Protein AF-A0A822DBA7-F1 (afdb_monomer)

Secondary structure (DSSP, 8-state):
----TT-TTS-EEEEPPHHHHHHHHS--S----EEEEEEEE--SSS-EEEEEEEETTEESEETTEEES--S-EEE-TT-EEEEEEEE---SS-SEEEEEEEEEETTEEEEEEEEEE--HHHHHHHGGGSPPPTTHHHHHHHHHHHHHHHHHHHHHHHHHHHHHHHHHHHHHHHHHHHHHHHHHHHT-THHHHHHHHHHHH--

Mean predicted aligned error: 12.91 Å

Nearest PDB structures (foldseek):
  6nps-assembly1_B  TM=6.408E-01  e=4.016E-05  Amphibacillus xylanus NBRC 15112
  6nps-assembly1_A  TM=6.401E-01  e=8.994E-05  Amphibacillus xylanus NBRC 15112
  5dfk-assembly1_A  TM=7.854E-01  e=6.758E-03  Escherichia coli
  4yn3-assembly3_A  TM=5.758E-01  e=4.778E-04  Cucumis melo
  9fyn-assembly1_A  TM=6.247E-01  e=1.512E-03  Trueperella pyogenes

Solvent-accessible surface area (backbone atoms only — not comparable to full-atom values): 11592 Å² total; per-residue (Å²): 130,94,76,65,94,80,62,47,86,62,59,50,76,42,71,76,52,78,76,62,48,51,45,49,72,42,94,55,92,57,80,56,70,47,76,46,77,45,75,48,67,37,86,43,94,53,70,45,42,36,64,46,47,23,32,68,95,27,70,41,37,38,98,45,35,34,47,81,72,78,58,72,44,80,41,50,48,69,36,74,46,77,46,47,37,38,35,40,78,83,49,84,60,52,65,49,83,48,38,42,35,40,38,35,83,90,44,79,46,62,39,36,33,32,39,44,44,58,68,75,54,36,67,53,42,45,70,64,54,80,77,61,86,57,54,65,56,50,52,51,51,53,51,54,49,53,53,50,52,51,52,50,53,52,52,51,50,52,51,51,52,49,54,52,49,54,52,50,50,52,53,48,53,52,49,55,51,49,53,55,46,53,62,61,72,63,59,59,65,64,55,53,51,55,53,50,53,60,63,71,76,111

pLDDT: mean 82.0, std 13.29, range [44.12, 98.31]

Radius of gyration: 42.77 Å; Cα contacts (8 Å, |Δi|>4): 258; chains: 1; bounding box: 94×57×120 Å

Foldseek 3Di:
DDDDQPVQPDAAEAEDDPVLLVVLVPLDLDQRKDKDKDKDFAQDQAKKKFAWKDKVPGTQDDQQKGWPDGHIDIAGHGGIDITMIIGGDLLPDQKDWIWIWTQMPVGIGIHIYMYGHDPVSSVRNNVSNDDDPCPVVVVVVVVVVVVVVVVVVVVVVVVVVVVVVVVVVVVVVVVVVVVVVVVVVPPCVVVVVVVVVVVVVD

Structure (mmCIF, N/CA/C/O backbone):
data_AF-A0A822DBA7-F1
#
_entry.id   AF-A0A822DBA7-F1
#
loop_
_atom_site.group_PDB
_atom_site.id
_atom_site.type_symbol
_atom_site.label_atom_id
_atom_site.label_alt_id
_atom_site.label_comp_id
_atom_site.label_asym_id
_atom_site.label_entity_id
_atom_site.label_seq_id
_atom_site.pdbx_PDB_ins_code
_atom_site.Cartn_x
_atom_site.Cartn_y
_atom_site.Cartn_z
_atom_site.occupancy
_atom_site.B_iso_or_equiv
_atom_site.auth_seq_id
_atom_site.auth_comp_id
_atom_site.auth_asym_id
_atom_site.auth_atom_id
_atom_site.pdbx_PDB_model_num
ATOM 1 N N . GLY A 1 1 ? -25.281 -4.561 11.066 1.00 44.12 1 GLY A N 1
ATOM 2 C CA . GLY A 1 1 ? -25.974 -5.630 11.808 1.00 44.12 1 GLY A CA 1
ATOM 3 C C . GLY A 1 1 ? -24.997 -6.286 12.759 1.00 44.12 1 GLY A C 1
ATOM 4 O O . GLY A 1 1 ? -23.837 -6.418 12.386 1.00 44.12 1 GLY A O 1
ATOM 5 N N . ASN A 1 2 ? -25.439 -6.644 13.967 1.00 54.06 2 ASN A N 1
ATOM 6 C CA . ASN A 1 2 ? -24.625 -7.397 14.927 1.00 54.06 2 ASN A CA 1
ATOM 7 C C . ASN A 1 2 ? -24.341 -8.796 14.360 1.00 54.06 2 ASN A C 1
ATOM 9 O O . ASN A 1 2 ? -25.271 -9.473 13.927 1.00 54.06 2 ASN A O 1
ATOM 13 N N . ARG A 1 3 ? -23.070 -9.207 14.331 1.00 63.59 3 ARG A N 1
ATOM 14 C CA . ARG A 1 3 ? -22.641 -10.519 13.825 1.00 63.59 3 ARG A CA 1
ATOM 15 C C . ARG A 1 3 ? -22.203 -11.403 14.999 1.00 63.59 3 ARG A C 1
ATOM 17 O O . ARG A 1 3 ? -21.410 -10.926 15.809 1.00 63.59 3 ARG A O 1
ATOM 24 N N . PRO A 1 4 ? -22.694 -12.648 15.118 1.00 58.84 4 PRO A N 1
ATOM 25 C CA . PRO A 1 4 ? -22.231 -13.569 16.150 1.00 58.84 4 PRO A CA 1
ATOM 26 C C . PRO A 1 4 ? -20.800 -14.048 15.861 1.00 58.84 4 PRO A C 1
ATOM 28 O O . PRO A 1 4 ? -20.399 -14.188 14.699 1.00 58.84 4 PRO A O 1
ATOM 31 N N . ALA A 1 5 ? -20.043 -14.330 16.923 1.00 52.06 5 ALA A N 1
ATOM 32 C CA . ALA A 1 5 ? -18.748 -14.997 16.834 1.00 52.06 5 ALA A CA 1
ATOM 33 C C . ALA A 1 5 ? -18.958 -16.400 16.233 1.00 52.06 5 ALA A C 1
ATOM 35 O O . ALA A 1 5 ? -19.640 -17.229 16.826 1.00 52.06 5 ALA A O 1
ATOM 36 N N . GLY A 1 6 ? -18.460 -16.626 15.013 1.00 52.00 6 GLY A N 1
ATOM 37 C CA . GLY A 1 6 ? -18.678 -17.862 14.243 1.00 52.00 6 GLY A CA 1
ATOM 38 C C . GLY A 1 6 ? -19.272 -17.652 12.845 1.00 52.00 6 GLY A C 1
ATOM 39 O O . GLY A 1 6 ? -19.170 -18.537 12.002 1.00 52.00 6 GLY A O 1
ATOM 40 N N . SER A 1 7 ? -19.805 -16.464 12.532 1.00 53.31 7 SER A N 1
ATOM 41 C CA . SER A 1 7 ? -20.283 -16.111 11.180 1.00 53.31 7 SER A CA 1
ATOM 42 C C . SER A 1 7 ? -19.133 -15.753 10.215 1.00 53.31 7 SER A C 1
ATOM 44 O O . SER A 1 7 ? -19.224 -14.781 9.464 1.00 53.31 7 SER A O 1
ATOM 46 N N . SER A 1 8 ? -18.051 -16.536 10.245 1.00 58.53 8 SER A N 1
ATOM 47 C CA . SER A 1 8 ? -16.806 -16.354 9.476 1.00 58.53 8 SER A CA 1
ATOM 48 C C . SER A 1 8 ? -17.001 -16.457 7.951 1.00 58.53 8 SER A C 1
ATOM 50 O O . SER A 1 8 ? -16.131 -16.075 7.183 1.00 58.53 8 SER A O 1
ATOM 52 N N . LEU A 1 9 ? -18.164 -16.924 7.485 1.00 62.66 9 LEU A N 1
ATOM 53 C CA . LEU A 1 9 ? -18.427 -17.168 6.062 1.00 62.66 9 LEU A CA 1
ATOM 54 C C . LEU A 1 9 ? -18.880 -15.927 5.275 1.00 62.66 9 LEU A C 1
ATOM 56 O O . LEU A 1 9 ? -18.783 -15.927 4.052 1.00 62.66 9 LEU A O 1
ATOM 60 N N . ILE A 1 10 ? -19.394 -14.879 5.937 1.00 72.81 10 ILE A N 1
ATOM 61 C CA . ILE A 1 10 ? -19.941 -13.700 5.242 1.00 72.81 10 ILE A CA 1
ATOM 62 C C . ILE A 1 10 ? -18.944 -12.539 5.319 1.00 72.81 10 ILE A C 1
ATOM 64 O O . ILE A 1 10 ? -18.686 -12.042 6.421 1.00 72.81 10 ILE A O 1
ATOM 68 N N . PRO A 1 11 ? -18.450 -12.040 4.174 1.00 80.62 11 PRO A N 1
ATOM 69 C CA . PRO A 1 11 ? -17.467 -10.971 4.150 1.00 80.62 11 PRO A CA 1
ATOM 70 C C . PRO A 1 11 ? -18.006 -9.633 4.662 1.00 80.62 11 PRO A C 1
ATOM 72 O O . PRO A 1 11 ? -19.170 -9.250 4.481 1.00 80.62 11 PRO A O 1
ATOM 75 N N . ILE A 1 12 ? -17.120 -8.879 5.303 1.00 84.00 12 ILE A N 1
ATOM 76 C CA . ILE A 1 12 ? -17.308 -7.468 5.616 1.00 84.00 12 ILE A CA 1
ATOM 77 C C . ILE A 1 12 ? -17.014 -6.688 4.336 1.00 84.00 12 ILE A C 1
ATOM 79 O O . ILE A 1 12 ? -15.859 -6.479 3.983 1.00 84.00 12 ILE A O 1
ATOM 83 N N . VAL A 1 13 ? -18.073 -6.264 3.647 1.00 84.75 13 VAL A N 1
ATOM 84 C CA . VAL A 1 13 ? -17.944 -5.492 2.409 1.00 84.75 13 VAL A CA 1
ATOM 85 C C . VAL A 1 13 ? -17.757 -4.006 2.720 1.00 84.75 13 VAL A C 1
ATOM 87 O O . VAL A 1 13 ? -18.572 -3.376 3.403 1.00 84.75 13 VAL A O 1
ATOM 90 N N . LEU A 1 14 ? -16.674 -3.453 2.194 1.00 82.25 14 LEU A N 1
ATOM 91 C CA . LEU A 1 14 ? -16.291 -2.053 2.223 1.00 82.25 14 LEU A CA 1
ATOM 92 C C . LEU A 1 14 ? -16.533 -1.474 0.832 1.00 82.25 14 LEU A C 1
ATOM 94 O O . LEU A 1 14 ? -15.864 -1.848 -0.126 1.00 82.25 14 LEU A O 1
ATOM 98 N N . LYS A 1 15 ? -17.499 -0.564 0.724 1.00 81.44 15 LYS A N 1
ATOM 99 C CA . LYS A 1 15 ? -17.739 0.198 -0.502 1.00 81.44 15 LYS A CA 1
ATOM 100 C C . LYS A 1 15 ? -17.184 1.599 -0.317 1.00 81.44 15 LYS A C 1
ATOM 102 O O . LYS A 1 15 ? -17.416 2.205 0.731 1.00 81.44 15 LYS A O 1
ATOM 107 N N . ILE A 1 16 ? -16.462 2.082 -1.319 1.00 75.38 16 ILE A N 1
ATOM 108 C CA . ILE A 1 16 ? -16.028 3.478 -1.373 1.00 75.38 16 ILE A CA 1
ATOM 109 C C . ILE A 1 16 ? -17.262 4.347 -1.637 1.00 75.38 16 ILE A C 1
ATOM 111 O O . ILE A 1 16 ? -18.023 4.069 -2.564 1.00 75.38 16 ILE A O 1
ATOM 115 N N . ASP A 1 17 ? -17.477 5.357 -0.793 1.00 70.00 17 ASP A N 1
ATOM 116 C CA . ASP A 1 17 ? -18.571 6.320 -0.955 1.00 70.00 17 ASP A CA 1
ATOM 117 C C . ASP A 1 17 ? -18.214 7.365 -2.026 1.00 70.00 17 ASP A C 1
ATOM 119 O O . ASP A 1 17 ? -17.055 7.767 -2.143 1.00 70.00 17 ASP A O 1
ATOM 123 N N . GLU A 1 18 ? -19.199 7.861 -2.779 1.00 66.50 18 GLU A N 1
ATOM 124 C CA . GLU A 1 18 ? -18.977 8.862 -3.839 1.00 66.50 18 GLU A CA 1
ATOM 125 C C . GLU A 1 18 ? -18.387 10.173 -3.293 1.00 66.50 18 GLU A C 1
ATOM 127 O O . GLU A 1 18 ? -17.679 10.882 -3.999 1.00 66.50 18 GLU A O 1
ATOM 132 N N . LYS A 1 19 ? -18.583 10.478 -2.006 1.00 67.62 19 LYS A N 1
ATOM 133 C CA . LYS A 1 19 ? -17.945 11.634 -1.352 1.00 67.62 19 LYS A CA 1
ATOM 134 C C . LYS A 1 19 ? -16.451 11.438 -1.096 1.00 67.62 19 LYS A C 1
ATOM 136 O O . LYS A 1 19 ? -15.694 12.400 -1.081 1.00 67.62 19 LYS A O 1
ATOM 141 N N . GLN A 1 20 ? -16.002 10.198 -0.888 1.00 63.72 20 GLN A N 1
ATOM 142 C CA . GLN A 1 20 ? -14.577 9.888 -0.714 1.00 63.72 20 GLN A CA 1
ATOM 143 C C . GLN A 1 20 ? -13.815 9.936 -2.047 1.00 63.72 20 GLN A C 1
ATOM 145 O O . GLN A 1 20 ? -12.594 10.052 -2.042 1.00 63.72 20 GLN A O 1
ATOM 150 N N . TYR A 1 21 ? -14.534 9.902 -3.173 1.00 67.25 21 TYR A N 1
ATOM 151 C C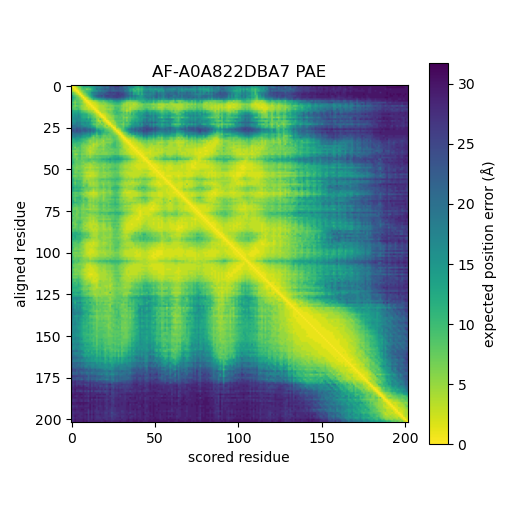A . TYR A 1 21 ? -13.997 10.067 -4.524 1.00 67.25 21 TYR A CA 1
ATOM 152 C C . TYR A 1 21 ? -13.589 11.513 -4.850 1.00 67.25 21 TYR A C 1
ATOM 154 O O . TYR A 1 21 ? -12.653 11.713 -5.625 1.00 67.25 21 TYR A O 1
ATOM 162 N N . GLU A 1 22 ? -14.210 12.526 -4.231 1.00 66.75 22 GLU A N 1
ATOM 163 C CA . GLU A 1 22 ? -13.831 13.932 -4.461 1.00 66.75 22 GLU A CA 1
ATOM 164 C C . GLU A 1 22 ? -12.367 14.208 -4.081 1.00 66.75 22 GLU A C 1
ATOM 166 O O . GLU A 1 22 ? -11.713 15.025 -4.722 1.00 66.75 22 GLU A O 1
ATOM 171 N N . LEU A 1 23 ? -11.811 13.452 -3.126 1.00 63.59 23 LEU A N 1
ATOM 172 C CA . LEU A 1 23 ? -10.399 13.527 -2.730 1.00 63.59 23 LEU A CA 1
ATOM 173 C C . LEU A 1 23 ? -9.429 13.113 -3.848 1.00 63.59 23 LEU A C 1
ATOM 175 O O . LEU A 1 23 ? -8.317 13.618 -3.867 1.00 63.59 23 LEU A O 1
ATOM 179 N N . CYS A 1 24 ? -9.832 12.235 -4.777 1.00 67.56 24 CYS A N 1
ATOM 180 C CA . CYS A 1 24 ? -9.018 11.910 -5.958 1.00 67.56 24 CYS A CA 1
ATOM 181 C C . CYS A 1 24 ? -9.150 12.947 -7.073 1.00 67.56 24 CYS A C 1
ATOM 183 O O . CYS A 1 24 ? -8.270 13.061 -7.921 1.00 67.56 24 CYS A O 1
ATOM 185 N N . SER A 1 25 ? -10.317 13.595 -7.151 1.00 62.66 25 SER A N 1
ATOM 186 C CA . SER A 1 25 ? -10.648 14.530 -8.227 1.00 62.66 25 SER A CA 1
ATOM 187 C C . SER A 1 25 ? -10.047 15.910 -7.992 1.00 62.66 25 SER A C 1
ATOM 189 O O . SER A 1 25 ? -9.852 16.658 -8.948 1.00 62.66 25 SER A O 1
ATOM 191 N N . MET A 1 26 ? -9.806 16.262 -6.732 1.00 58.69 26 MET A N 1
ATOM 192 C CA . MET A 1 26 ? -9.037 17.438 -6.368 1.00 58.69 26 MET A CA 1
ATOM 193 C C . MET A 1 26 ? -7.565 17.052 -6.488 1.00 58.69 26 MET A C 1
ATOM 195 O O . MET A 1 26 ? -7.148 16.077 -5.875 1.00 58.69 26 MET A O 1
ATOM 199 N N . ASP A 1 27 ? -6.799 17.795 -7.280 1.00 54.78 27 ASP A N 1
ATOM 200 C CA . ASP A 1 27 ? -5.371 17.598 -7.597 1.00 54.78 27 ASP A CA 1
ATOM 201 C C . ASP A 1 27 ? -4.445 17.835 -6.378 1.00 54.78 27 ASP A C 1
ATOM 203 O O . ASP A 1 27 ? -3.373 18.431 -6.456 1.00 54.78 27 ASP A O 1
ATOM 207 N N . ASN A 1 28 ? -4.901 17.435 -5.192 1.00 56.28 28 ASN A N 1
ATOM 208 C CA . ASN A 1 28 ? -4.112 17.389 -3.984 1.00 56.28 28 ASN A CA 1
ATOM 209 C C . ASN A 1 28 ? -3.357 16.062 -4.022 1.00 56.28 28 ASN A C 1
ATOM 211 O O . ASN A 1 28 ? -3.972 15.003 -4.081 1.00 56.28 28 ASN A O 1
ATOM 215 N N . ASN A 1 29 ? -2.027 16.116 -3.958 1.00 55.34 29 ASN A N 1
ATOM 216 C CA . ASN A 1 29 ? -1.105 14.968 -3.933 1.00 55.34 29 ASN A CA 1
ATOM 217 C C . ASN A 1 29 ? -1.290 14.012 -2.724 1.00 55.34 29 ASN A C 1
ATOM 219 O O . ASN A 1 29 ? -0.360 13.307 -2.332 1.00 55.34 29 ASN A O 1
ATOM 223 N N . GLU A 1 30 ? -2.454 14.012 -2.078 1.00 59.62 30 GLU A N 1
ATOM 224 C CA . GLU A 1 30 ? -2.789 13.149 -0.960 1.00 59.62 30 GLU A CA 1
ATOM 225 C C . GLU A 1 30 ? -3.532 11.908 -1.452 1.00 59.62 30 GLU A C 1
ATOM 227 O O . GLU A 1 30 ? -4.580 11.980 -2.093 1.00 59.62 30 GLU A O 1
ATOM 232 N N . ASN A 1 31 ? -2.998 10.739 -1.104 1.00 62.91 31 ASN A N 1
ATOM 233 C CA . ASN A 1 31 ? -3.656 9.477 -1.400 1.00 62.91 31 ASN A CA 1
ATOM 234 C C . ASN A 1 31 ? -4.972 9.384 -0.602 1.00 62.91 31 ASN A C 1
ATOM 236 O O . ASN A 1 31 ? -4.948 9.507 0.628 1.00 62.91 31 ASN A O 1
ATOM 240 N N . PRO A 1 32 ? -6.116 9.124 -1.253 1.00 65.12 32 PRO A N 1
ATOM 241 C CA . PRO A 1 32 ? -7.399 9.013 -0.573 1.00 65.12 32 PRO A CA 1
ATOM 242 C C . PRO A 1 32 ? -7.379 7.841 0.409 1.00 65.12 32 PRO A C 1
ATOM 244 O O . PRO A 1 32 ? -7.253 6.680 0.020 1.00 65.12 32 PRO A O 1
ATOM 247 N N . LEU A 1 33 ? -7.509 8.148 1.698 1.00 72.00 33 LEU A N 1
ATOM 248 C CA . LEU A 1 33 ? -7.572 7.155 2.767 1.00 72.00 33 LEU A CA 1
ATOM 249 C C . LEU A 1 33 ? -9.032 6.801 3.059 1.00 72.00 33 LEU A C 1
ATOM 251 O O . LEU A 1 33 ? -9.782 7.610 3.620 1.00 72.00 33 LEU A O 1
ATOM 255 N N . LEU A 1 34 ? -9.430 5.571 2.736 1.00 74.69 34 LEU A N 1
ATOM 256 C CA . LEU A 1 34 ? -10.716 5.015 3.139 1.00 74.69 34 LEU A CA 1
ATOM 257 C C . LEU A 1 34 ? -10.685 4.723 4.639 1.00 74.69 34 LEU A C 1
ATOM 259 O O . LEU A 1 34 ? -9.737 4.156 5.178 1.00 74.69 34 LEU A O 1
ATOM 263 N N . ARG A 1 35 ? -11.749 5.102 5.344 1.00 77.44 35 ARG A N 1
ATOM 264 C CA . ARG A 1 35 ? -11.872 4.855 6.783 1.00 77.44 35 ARG A CA 1
ATOM 265 C C . ARG A 1 35 ? -13.146 4.085 7.055 1.00 77.44 35 ARG A C 1
ATOM 267 O O . ARG A 1 35 ? -14.226 4.523 6.660 1.00 77.44 35 ARG A O 1
ATOM 274 N N . LYS A 1 36 ? -13.029 2.975 7.779 1.00 81.38 36 LYS A N 1
ATOM 275 C CA . LYS A 1 36 ? -14.165 2.208 8.278 1.00 81.38 36 LYS A CA 1
ATOM 276 C C . LYS A 1 36 ? -14.088 2.046 9.785 1.00 81.38 36 LYS A C 1
ATOM 278 O O . LYS A 1 36 ? -13.048 1.722 10.340 1.00 81.38 36 LYS A O 1
ATOM 283 N N . LEU A 1 37 ? -15.233 2.215 10.432 1.00 82.25 37 LEU A N 1
ATOM 284 C CA . LEU A 1 37 ? -15.440 1.819 11.817 1.00 82.25 37 LEU A CA 1
ATOM 285 C C . LEU A 1 37 ? -16.150 0.464 11.843 1.00 82.25 37 LEU A C 1
ATOM 287 O O . LEU A 1 37 ? -17.181 0.283 11.187 1.00 82.25 37 LEU A O 1
ATOM 291 N N . ILE A 1 38 ? -15.570 -0.483 12.571 1.00 83.94 38 ILE A N 1
ATOM 292 C CA . ILE A 1 38 ? -16.134 -1.798 12.848 1.00 83.94 38 ILE A CA 1
ATOM 293 C C . ILE A 1 38 ? -16.371 -1.886 14.347 1.00 83.94 38 ILE A C 1
ATOM 295 O O . ILE A 1 38 ? -15.438 -1.822 15.137 1.00 83.94 38 ILE A O 1
ATOM 299 N N . THR A 1 39 ? -17.622 -2.073 14.743 1.00 84.94 39 THR A N 1
ATOM 300 C CA . THR A 1 39 ? -17.965 -2.268 16.149 1.00 84.94 39 THR A CA 1
ATOM 301 C C . THR A 1 39 ? -17.770 -3.731 16.529 1.00 84.94 39 THR A C 1
ATOM 303 O O . THR A 1 39 ? -18.507 -4.607 16.073 1.00 84.94 39 THR A O 1
ATOM 306 N N . LEU A 1 40 ? -16.789 -3.990 17.385 1.00 86.44 40 LEU A N 1
ATOM 307 C CA . LEU A 1 40 ? -16.610 -5.256 18.080 1.00 86.44 40 LEU A CA 1
ATOM 308 C C . LEU A 1 40 ? -17.581 -5.300 19.257 1.00 86.44 40 LEU A C 1
ATOM 310 O O . LEU A 1 40 ? -17.685 -4.344 20.022 1.00 86.44 40 LEU A O 1
ATOM 314 N N . HIS A 1 41 ? -18.306 -6.401 19.417 1.00 88.38 41 HIS A N 1
ATOM 315 C CA . HIS A 1 41 ? -19.238 -6.568 20.525 1.00 88.38 41 HIS A CA 1
ATOM 316 C C . HIS A 1 41 ? -18.883 -7.819 21.313 1.00 88.38 41 HIS A C 1
ATOM 318 O O . HIS A 1 41 ? -18.929 -8.926 20.777 1.00 88.38 41 HI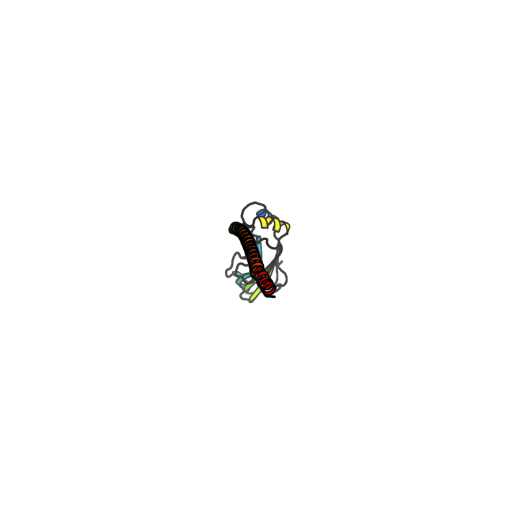S A O 1
ATOM 324 N N . ASN A 1 42 ? -18.545 -7.638 22.588 1.00 89.75 42 ASN A N 1
ATOM 325 C CA . ASN A 1 42 ? -18.337 -8.754 23.490 1.00 89.75 42 ASN A CA 1
ATOM 326 C C . ASN A 1 42 ? -19.696 -9.241 24.002 1.00 89.75 42 ASN A C 1
ATOM 328 O O . ASN A 1 42 ? -20.249 -8.663 24.929 1.00 89.75 42 ASN A O 1
ATOM 332 N N . ILE A 1 43 ? -20.223 -10.298 23.389 1.00 87.38 43 ILE A N 1
ATOM 333 C CA . ILE A 1 43 ? -21.457 -10.982 23.816 1.00 87.38 43 ILE A CA 1
ATOM 334 C C . ILE A 1 43 ? -21.230 -11.974 24.969 1.00 87.38 43 ILE A C 1
ATOM 336 O O . ILE A 1 43 ? -22.163 -12.644 25.400 1.00 87.38 43 ILE A O 1
ATOM 340 N N . GLY A 1 44 ? -19.985 -12.135 25.421 1.00 85.06 44 GLY A N 1
ATOM 341 C CA . GLY A 1 44 ? -19.628 -13.064 26.482 1.00 85.06 44 GLY A CA 1
ATOM 342 C C . GLY A 1 44 ? -19.871 -12.497 27.879 1.00 85.06 44 GLY A C 1
ATOM 343 O O . GLY A 1 44 ? -19.873 -11.285 28.107 1.00 85.06 44 GLY A O 1
ATOM 344 N N . ASN A 1 45 ? -19.979 -13.405 28.850 1.00 88.44 45 ASN A N 1
ATOM 345 C CA . ASN A 1 45 ? -20.119 -13.072 30.273 1.00 88.44 45 ASN A CA 1
ATOM 346 C C . ASN A 1 45 ? -18.779 -12.725 30.950 1.00 88.44 45 ASN A C 1
ATOM 348 O O . ASN A 1 45 ? -18.748 -12.406 32.134 1.00 88.44 45 ASN A O 1
ATOM 352 N N . MET A 1 46 ? -17.665 -12.796 30.216 1.00 91.12 46 MET A N 1
ATOM 353 C CA . MET A 1 46 ? -16.322 -12.480 30.704 1.00 91.12 46 MET A CA 1
ATOM 354 C C . MET A 1 46 ? -15.658 -11.425 29.821 1.00 91.12 46 MET A C 1
ATOM 356 O O . MET A 1 46 ? -16.047 -11.226 28.667 1.00 91.12 46 MET A O 1
ATOM 360 N N . LYS A 1 47 ? -14.642 -10.743 30.362 1.00 92.31 47 LYS A N 1
ATOM 361 C CA . LYS A 1 47 ? -13.838 -9.801 29.581 1.00 92.31 47 LYS A CA 1
ATOM 362 C C . LYS A 1 47 ? -13.053 -10.534 28.488 1.00 92.31 47 LYS A C 1
ATOM 364 O O . LYS A 1 47 ? -12.468 -11.590 28.736 1.00 92.31 47 LYS A O 1
ATOM 369 N N . THR A 1 48 ? -13.040 -9.956 27.293 1.00 92.50 48 THR A N 1
ATOM 370 C CA . THR A 1 48 ? -12.282 -10.468 26.147 1.00 92.50 48 THR A CA 1
ATOM 371 C C . THR A 1 48 ? -11.080 -9.564 25.921 1.00 92.50 48 THR A C 1
ATOM 373 O O . THR A 1 48 ? -11.231 -8.344 25.863 1.00 92.50 48 THR A O 1
ATOM 376 N N . ILE A 1 49 ? -9.895 -10.159 25.811 1.00 93.25 49 ILE A N 1
ATOM 377 C CA . ILE A 1 49 ? -8.643 -9.444 25.554 1.00 93.25 49 ILE A CA 1
ATOM 378 C C . ILE A 1 49 ? -8.199 -9.796 24.143 1.00 93.25 49 ILE A C 1
ATOM 380 O O . ILE A 1 49 ? -8.034 -10.974 23.829 1.00 93.25 49 ILE A O 1
ATOM 384 N N . ILE A 1 50 ? -8.017 -8.778 23.309 1.00 93.81 50 ILE A N 1
ATOM 385 C CA . ILE A 1 50 ? -7.413 -8.897 21.984 1.00 93.81 50 ILE A CA 1
ATOM 386 C C . ILE A 1 50 ? -5.926 -8.600 22.157 1.00 93.81 50 ILE A C 1
ATOM 388 O O . ILE A 1 50 ? -5.574 -7.491 22.549 1.00 93.81 50 ILE A O 1
ATOM 392 N N . TYR A 1 51 ? -5.076 -9.592 21.903 1.00 93.38 51 TYR A N 1
ATOM 393 C CA . TYR A 1 51 ? -3.621 -9.471 22.008 1.00 93.38 51 TYR A CA 1
ATOM 394 C C . TYR A 1 51 ? -2.990 -8.907 20.741 1.00 93.38 51 TYR A C 1
ATOM 396 O O . TYR A 1 51 ? -2.014 -8.169 20.799 1.00 93.38 51 TYR A O 1
ATOM 404 N N . ASP A 1 52 ? -3.516 -9.305 19.586 1.00 91.75 52 ASP A N 1
ATOM 405 C CA . ASP A 1 52 ? -2.949 -8.944 18.295 1.00 91.75 52 ASP A CA 1
ATOM 406 C C . ASP A 1 52 ? -4.052 -8.868 17.244 1.00 91.75 52 ASP A C 1
ATOM 408 O O . ASP A 1 52 ? -5.069 -9.569 17.327 1.00 91.75 52 ASP A O 1
ATOM 412 N N . ILE A 1 53 ? -3.829 -8.008 16.260 1.00 93.25 53 ILE A N 1
ATOM 413 C CA . ILE A 1 53 ? -4.715 -7.807 15.125 1.00 93.25 53 ILE A CA 1
ATOM 414 C C . ILE A 1 53 ? -3.862 -7.932 13.876 1.00 93.25 53 ILE A C 1
ATOM 416 O O . ILE A 1 53 ? -2.934 -7.148 13.675 1.00 93.25 53 ILE A O 1
ATOM 420 N N . SER A 1 54 ? -4.182 -8.891 13.017 1.00 93.38 54 SER A N 1
ATOM 421 C CA . SER A 1 54 ? -3.466 -9.090 11.762 1.00 93.38 54 SER A CA 1
ATOM 422 C C . SER A 1 54 ? -4.402 -9.078 10.562 1.00 93.38 54 SER A C 1
ATOM 424 O O . SER A 1 54 ? -5.577 -9.436 10.652 1.00 93.38 54 SER A O 1
ATOM 426 N N . PHE A 1 55 ? -3.854 -8.652 9.430 1.00 92.56 55 PHE A N 1
ATOM 427 C CA . PHE A 1 55 ? -4.451 -8.797 8.110 1.00 92.56 55 PHE A CA 1
ATOM 428 C C . PHE A 1 55 ? -3.659 -9.875 7.371 1.00 92.56 55 PHE A C 1
ATOM 430 O O . PHE A 1 55 ? -2.462 -9.707 7.119 1.00 92.56 55 PHE A O 1
ATOM 437 N N . GLY A 1 56 ? -4.285 -11.029 7.137 1.00 89.50 56 GLY A N 1
ATOM 438 C CA . GLY A 1 56 ? -3.604 -12.226 6.654 1.00 89.50 56 GLY A CA 1
ATOM 439 C C . GLY A 1 56 ? -2.395 -12.578 7.530 1.00 89.50 56 GLY A C 1
ATOM 440 O O . GLY A 1 56 ? -2.531 -12.839 8.726 1.00 89.50 56 GLY A O 1
ATOM 441 N N . ASN A 1 57 ? -1.201 -12.536 6.936 1.00 88.62 57 ASN A N 1
ATOM 442 C CA . ASN A 1 57 ? 0.063 -12.880 7.600 1.00 88.62 57 ASN A CA 1
ATOM 443 C C . ASN A 1 57 ? 0.785 -11.680 8.235 1.00 88.62 57 ASN A C 1
ATOM 445 O O . ASN A 1 57 ? 1.868 -11.842 8.799 1.00 88.62 57 ASN A O 1
ATOM 449 N N . SER A 1 58 ? 0.228 -10.474 8.129 1.00 92.44 58 SER A N 1
ATOM 450 C CA . SER A 1 58 ? 0.896 -9.243 8.545 1.00 92.44 58 SER A CA 1
ATOM 451 C C . SER A 1 58 ? 0.181 -8.608 9.739 1.00 92.44 58 SER A C 1
ATOM 453 O O . SER A 1 58 ? -1.032 -8.404 9.738 1.00 92.44 58 SER A O 1
ATOM 455 N N . LYS A 1 59 ? 0.936 -8.324 10.804 1.00 92.88 59 LYS A N 1
ATOM 456 C CA . LYS A 1 59 ? 0.411 -7.721 12.038 1.00 92.88 59 LYS A CA 1
ATOM 457 C C . LYS A 1 59 ? 0.183 -6.228 11.839 1.00 92.88 59 LYS A C 1
ATOM 459 O O . LYS A 1 59 ? 1.051 -5.551 11.291 1.00 92.88 59 LYS A O 1
ATOM 464 N N . CYS A 1 60 ? -0.952 -5.714 12.306 1.00 91.12 60 CYS A N 1
ATOM 465 C CA . CYS A 1 60 ? -1.370 -4.305 12.285 1.00 91.12 60 CYS A CA 1
ATOM 466 C C . CYS A 1 60 ? -1.591 -3.661 10.904 1.00 91.12 60 CYS A C 1
ATOM 468 O O . CYS A 1 60 ? -2.395 -2.733 10.793 1.00 91.12 60 CYS A O 1
ATOM 470 N N . PHE A 1 61 ? -0.884 -4.120 9.873 1.00 90.88 61 PHE A N 1
ATOM 471 C CA . PHE A 1 61 ? -0.901 -3.606 8.509 1.00 90.88 61 PHE A CA 1
ATOM 472 C C . PHE A 1 61 ? -0.808 -4.762 7.508 1.00 90.88 61 PHE A C 1
ATOM 474 O O . PHE A 1 61 ? -0.066 -5.701 7.764 1.00 90.88 61 PHE A O 1
ATOM 481 N N . GLY A 1 62 ? -1.501 -4.679 6.370 1.00 88.62 62 GLY A N 1
ATOM 482 C CA . GLY A 1 62 ? -1.395 -5.639 5.262 1.00 88.62 62 GLY A CA 1
ATOM 483 C C . GLY A 1 62 ? -2.275 -5.238 4.075 1.00 88.62 62 GLY A C 1
ATOM 484 O O . GLY A 1 62 ? -3.350 -4.700 4.296 1.00 88.62 62 GLY A O 1
ATOM 485 N N . GLN A 1 63 ? -1.810 -5.432 2.831 1.00 85.19 63 GLN A N 1
ATOM 486 C CA . GLN A 1 63 ? -2.539 -5.119 1.575 1.00 85.19 63 GLN A CA 1
ATOM 487 C C . GLN A 1 63 ? -3.306 -3.776 1.593 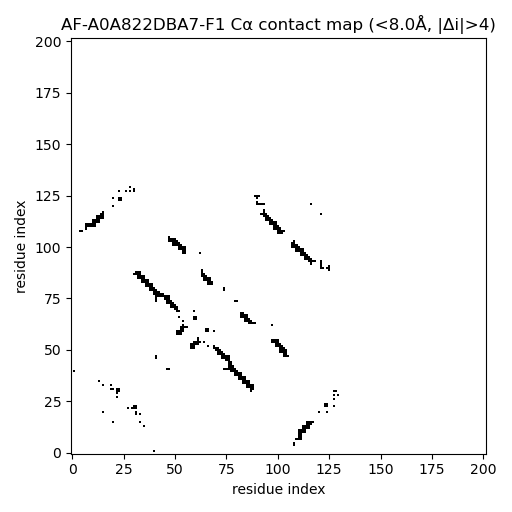1.00 85.19 63 GLN A C 1
ATOM 489 O O . GLN A 1 63 ? -4.470 -3.689 1.212 1.00 85.19 63 GLN A O 1
ATOM 494 N N . GLY A 1 64 ? -2.661 -2.714 2.090 1.00 86.19 64 GLY A N 1
ATOM 495 C CA . GLY A 1 64 ? -3.252 -1.372 2.177 1.00 86.19 64 GLY A CA 1
ATOM 496 C C . GLY A 1 64 ? -4.156 -1.140 3.394 1.00 86.19 64 GLY A C 1
ATOM 497 O O . GLY A 1 64 ? -4.530 -0.003 3.668 1.00 86.19 64 GLY A O 1
ATOM 498 N N . PHE A 1 65 ? -4.474 -2.166 4.180 1.00 90.19 65 PHE A N 1
ATOM 499 C CA . PHE A 1 65 ? -5.172 -2.026 5.454 1.00 90.19 65 PHE A CA 1
ATOM 500 C C . PHE A 1 65 ? -4.210 -1.668 6.582 1.00 90.19 65 PHE A C 1
ATOM 502 O O . PHE A 1 65 ? -3.102 -2.189 6.664 1.00 90.19 65 PHE A O 1
ATOM 509 N N . SER A 1 66 ? -4.660 -0.815 7.494 1.00 91.38 66 SER A N 1
ATOM 510 C CA . SER A 1 66 ? -4.014 -0.560 8.779 1.00 91.38 66 SER A CA 1
ATOM 511 C C . SER A 1 66 ? -5.054 -0.341 9.874 1.00 91.38 66 SER A C 1
ATOM 513 O O . SER A 1 66 ? -6.169 0.121 9.623 1.00 91.38 66 SER A O 1
ATOM 515 N N . VAL A 1 67 ? -4.708 -0.686 11.110 1.00 92.31 67 VAL A N 1
ATOM 516 C CA . VAL A 1 67 ? -5.564 -0.440 12.280 1.00 92.31 67 VAL A CA 1
ATOM 517 C C . VAL A 1 67 ? -5.085 0.804 13.015 1.00 92.31 67 VAL A C 1
ATOM 519 O O . VAL A 1 67 ? -3.884 1.011 13.165 1.00 92.31 67 VAL A O 1
ATOM 522 N N . SER A 1 68 ? -6.006 1.630 13.519 1.00 87.62 68 SER A N 1
ATOM 523 C CA . SER A 1 68 ? -5.631 2.824 14.290 1.00 87.62 68 SER A CA 1
ATOM 524 C C . SER A 1 68 ? -4.929 2.511 15.615 1.00 87.62 68 SER A C 1
ATOM 526 O O . SER A 1 68 ? -4.142 3.319 16.095 1.00 87.62 68 SER A O 1
ATOM 528 N N . ILE A 1 69 ? -5.267 1.380 16.239 1.00 89.06 69 ILE A N 1
ATOM 529 C CA . ILE A 1 69 ? -4.736 0.929 17.528 1.00 89.06 69 ILE A CA 1
ATOM 530 C C . ILE A 1 69 ? -4.370 -0.543 17.368 1.00 89.06 69 ILE A C 1
ATOM 532 O O . ILE A 1 69 ? -5.247 -1.374 17.146 1.00 89.06 69 ILE A O 1
ATOM 536 N N . CYS A 1 70 ? -3.079 -0.848 17.479 1.00 90.12 70 CYS A N 1
ATOM 537 C CA . CYS A 1 70 ? -2.551 -2.210 17.413 1.00 90.12 70 CYS A CA 1
ATOM 538 C C . CYS A 1 70 ? -1.839 -2.591 18.717 1.00 90.12 70 CYS A C 1
ATOM 540 O O . CYS A 1 70 ? -0.687 -3.012 18.741 1.00 90.12 70 CYS A O 1
ATOM 542 N N . THR A 1 71 ? -2.515 -2.343 19.831 1.00 90.31 71 THR A N 1
ATOM 543 C CA . THR A 1 71 ? -2.069 -2.720 21.175 1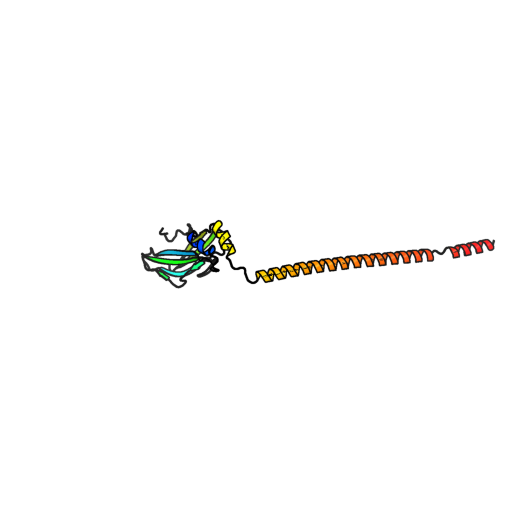.00 90.31 71 THR A CA 1
ATOM 544 C C . THR A 1 71 ? -3.083 -3.675 21.781 1.00 90.31 71 THR A C 1
ATOM 546 O O . THR A 1 71 ? -4.140 -3.903 21.195 1.00 90.31 71 THR A O 1
ATOM 549 N N . ASN A 1 72 ? -2.803 -4.193 22.976 1.00 91.69 72 ASN A N 1
ATOM 550 C CA . ASN A 1 72 ? -3.784 -4.992 23.699 1.00 91.69 72 ASN A CA 1
ATOM 551 C C . ASN A 1 72 ? -5.060 -4.172 23.947 1.00 91.69 72 ASN A C 1
ATOM 553 O O . ASN A 1 72 ? -4.990 -3.060 24.475 1.00 91.69 72 ASN A O 1
ATOM 557 N N . ILE A 1 73 ? -6.213 -4.725 23.571 1.00 92.12 73 ILE A N 1
ATOM 558 C CA . ILE A 1 73 ? -7.526 -4.099 23.770 1.00 92.12 73 ILE A CA 1
ATOM 559 C C . ILE A 1 73 ? -8.336 -5.000 24.691 1.00 92.12 73 ILE A C 1
ATOM 561 O O . ILE A 1 73 ? -8.574 -6.167 24.376 1.00 92.12 73 ILE A O 1
ATOM 565 N N . GLU A 1 74 ? -8.784 -4.456 25.819 1.00 93.00 74 GLU A N 1
ATOM 566 C CA . GLU A 1 74 ? -9.705 -5.145 26.720 1.00 93.00 74 GLU A CA 1
ATOM 567 C C . GLU A 1 74 ? -11.137 -4.669 26.473 1.00 93.00 74 GLU A C 1
ATOM 569 O O . GLU A 1 74 ? -11.430 -3.475 26.511 1.00 93.00 74 GLU A O 1
ATOM 574 N N . ILE A 1 75 ? -12.042 -5.616 26.229 1.00 92.75 75 ILE A N 1
ATOM 575 C CA . ILE A 1 75 ? -13.469 -5.354 26.054 1.00 92.75 75 ILE A CA 1
ATOM 576 C C . ILE A 1 75 ? -14.210 -6.039 27.200 1.00 92.75 75 ILE A C 1
ATOM 578 O O . ILE A 1 75 ? -14.223 -7.271 27.301 1.00 92.75 75 ILE A O 1
ATOM 582 N N . GLU A 1 76 ? -14.842 -5.254 28.073 1.00 93.88 76 GLU A N 1
ATOM 583 C CA . GLU A 1 76 ? -15.633 -5.794 29.183 1.00 93.88 76 GLU A CA 1
ATOM 584 C C . GLU A 1 76 ? -16.834 -6.616 28.681 1.00 93.88 76 GLU A C 1
ATOM 586 O O . GLU A 1 76 ? -17.234 -6.541 27.515 1.00 93.88 76 GLU A O 1
ATOM 591 N N . SER A 1 77 ? -17.422 -7.416 29.572 1.00 92.19 77 SER A N 1
ATOM 592 C CA . SER A 1 77 ? -18.620 -8.207 29.267 1.00 92.19 77 SER A CA 1
ATOM 593 C C . SER A 1 77 ? -19.772 -7.315 28.792 1.00 92.19 77 SER A C 1
ATOM 595 O O . SER A 1 77 ? -20.028 -6.254 29.363 1.00 92.19 77 SER A O 1
ATOM 597 N N . ASN A 1 78 ? -20.466 -7.743 27.734 1.00 90.50 78 ASN A N 1
ATOM 598 C CA . ASN A 1 78 ? -21.601 -7.037 27.129 1.00 90.50 78 ASN A CA 1
ATOM 599 C C . ASN A 1 78 ? -21.300 -5.613 26.630 1.00 90.50 78 ASN A C 1
ATOM 601 O O . ASN A 1 78 ? -22.221 -4.858 26.304 1.00 90.50 78 ASN A O 1
ATOM 605 N N . LYS A 1 79 ? -20.022 -5.229 26.513 1.00 92.81 79 LYS A N 1
ATOM 606 C CA . LYS A 1 79 ? -19.622 -3.936 25.949 1.00 92.81 79 LYS A CA 1
ATOM 607 C C . LYS A 1 79 ? -19.370 -4.013 24.449 1.00 92.81 79 LYS A C 1
ATOM 609 O O . LYS A 1 79 ? -19.242 -5.078 23.837 1.00 92.81 79 LYS A O 1
ATOM 614 N N . LYS A 1 80 ? -19.352 -2.831 23.843 1.00 91.31 80 LYS A N 1
ATOM 615 C CA . LYS A 1 80 ? -18.997 -2.604 22.445 1.00 91.31 80 LYS A CA 1
ATOM 616 C C . LYS 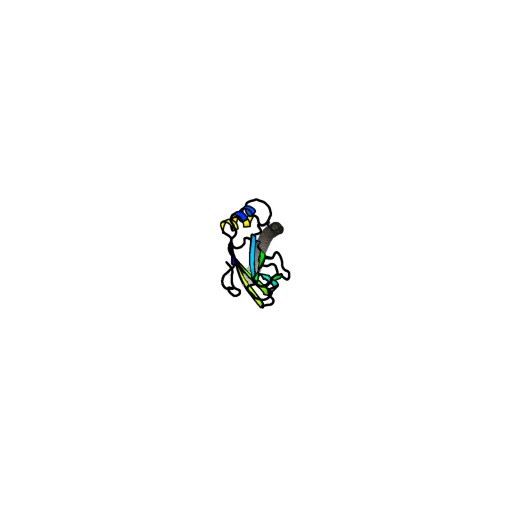A 1 80 ? -17.714 -1.788 22.398 1.00 91.31 80 LYS A C 1
ATOM 618 O O . LYS A 1 80 ? -17.512 -0.927 23.249 1.00 91.31 80 LYS A O 1
ATOM 623 N N . TYR A 1 81 ? -16.883 -2.060 21.408 1.00 90.62 81 TYR A N 1
ATOM 624 C CA . TYR A 1 81 ? -15.653 -1.338 21.138 1.00 90.62 81 TYR A CA 1
ATOM 625 C C . TYR A 1 81 ? -15.579 -1.030 19.646 1.00 90.62 81 TYR A C 1
ATOM 627 O O . TYR A 1 81 ? -15.664 -1.939 18.823 1.00 90.62 81 TYR A O 1
ATOM 635 N N . ASP A 1 82 ? -15.424 0.240 19.289 1.00 90.75 82 ASP A N 1
ATOM 636 C CA . ASP A 1 82 ? -15.332 0.652 17.891 1.00 90.75 82 ASP A CA 1
ATOM 637 C C . ASP A 1 82 ? -13.879 0.593 17.413 1.00 90.75 82 ASP A C 1
ATOM 639 O O . ASP A 1 82 ? -13.057 1.454 17.723 1.00 90.75 82 ASP A O 1
ATOM 643 N N . LEU A 1 83 ? -13.566 -0.434 16.625 1.00 89.94 83 LEU A N 1
ATOM 644 C CA . LEU A 1 83 ? -12.280 -0.597 15.964 1.00 89.94 83 LEU A CA 1
ATOM 645 C C . LEU A 1 83 ? -12.260 0.197 14.653 1.00 89.94 83 LEU A C 1
ATOM 647 O O . LEU A 1 83 ? -13.047 -0.060 13.739 1.00 89.94 83 LEU A O 1
ATOM 651 N N . LYS A 1 84 ? -11.332 1.148 14.530 1.00 90.31 84 LYS A N 1
ATOM 652 C CA . LYS A 1 84 ? -11.146 1.926 13.302 1.00 90.31 84 LYS A CA 1
ATOM 653 C C . LYS A 1 84 ? -10.099 1.270 12.405 1.00 90.31 84 LYS A C 1
ATOM 655 O O . LYS A 1 84 ? -8.921 1.204 12.749 1.00 90.31 84 LYS A O 1
ATOM 660 N N . ILE A 1 85 ? -10.547 0.835 11.234 1.00 89.88 85 ILE A N 1
ATOM 661 C CA . ILE A 1 85 ? -9.711 0.311 10.157 1.00 89.88 85 ILE A CA 1
ATOM 662 C C . ILE A 1 85 ? -9.559 1.395 9.094 1.00 89.88 85 ILE A C 1
ATOM 664 O O . ILE A 1 85 ? -10.525 2.029 8.661 1.00 89.88 85 ILE A O 1
ATOM 668 N N . LEU A 1 86 ? -8.322 1.622 8.695 1.00 87.94 86 LEU A N 1
ATOM 669 C CA . LEU A 1 86 ? -7.932 2.495 7.606 1.00 87.94 86 LEU A CA 1
ATOM 670 C C . LEU A 1 86 ? -7.567 1.603 6.423 1.00 87.94 86 LEU A C 1
ATOM 672 O O . LEU A 1 86 ? -6.911 0.581 6.595 1.00 87.94 86 LEU A O 1
ATOM 676 N N . PHE A 1 87 ? -8.001 1.977 5.233 1.00 87.06 87 PHE A N 1
ATOM 677 C CA . PHE A 1 87 ? -7.661 1.293 4.001 1.00 87.06 87 PHE A CA 1
ATOM 678 C C . PHE A 1 87 ? -7.137 2.320 3.001 1.00 87.06 87 PHE A C 1
ATOM 680 O O . PHE A 1 87 ? -7.792 3.322 2.718 1.00 87.06 87 PHE A O 1
ATOM 687 N N . GLN A 1 88 ? -5.939 2.080 2.495 1.00 84.94 88 GLN A N 1
ATOM 688 C CA . GLN A 1 88 ? -5.311 2.865 1.453 1.00 84.94 88 GLN A CA 1
ATOM 689 C C . GLN A 1 88 ? -5.252 2.004 0.187 1.00 84.94 88 GLN A C 1
ATOM 691 O O . GLN A 1 88 ? -4.429 1.090 0.126 1.00 84.94 88 GLN A O 1
ATOM 696 N N . PRO A 1 89 ? -6.124 2.252 -0.803 1.00 82.75 89 PRO A N 1
ATOM 697 C CA . PRO A 1 89 ? -6.072 1.540 -2.072 1.00 82.75 89 PRO A CA 1
ATOM 698 C C . PRO A 1 89 ? -4.790 1.867 -2.839 1.00 82.75 89 PRO A C 1
ATOM 700 O O . PRO A 1 89 ? -4.327 3.008 -2.860 1.00 82.75 89 PRO A O 1
ATOM 703 N N . ASP A 1 90 ? -4.266 0.863 -3.529 1.00 78.44 90 ASP A N 1
ATOM 704 C CA . ASP A 1 90 ? -3.223 0.991 -4.549 1.00 78.44 90 ASP A CA 1
ATOM 705 C C . ASP A 1 90 ? -3.812 1.174 -5.965 1.00 78.44 90 ASP A C 1
ATOM 707 O O . ASP A 1 90 ? -3.069 1.340 -6.930 1.00 78.44 90 ASP A O 1
ATOM 711 N N . TYR A 1 91 ? -5.147 1.155 -6.084 1.00 80.69 91 TYR A N 1
ATOM 712 C CA . TYR A 1 91 ? -5.930 1.280 -7.321 1.00 80.69 91 TYR A CA 1
ATOM 713 C C . TYR A 1 91 ? -5.474 0.344 -8.454 1.00 80.69 91 TYR A C 1
ATOM 715 O O . TYR A 1 91 ? -5.692 0.644 -9.629 1.00 80.69 91 TYR A O 1
ATOM 723 N N . THR A 1 92 ? -4.853 -0.791 -8.118 1.00 82.44 92 THR A N 1
ATOM 724 C CA . THR A 1 92 ? -4.440 -1.808 -9.098 1.00 82.44 92 THR A CA 1
ATOM 725 C C . THR A 1 92 ? -5.561 -2.800 -9.411 1.00 82.44 92 THR A C 1
ATOM 727 O O . THR A 1 92 ? -5.576 -3.377 -10.497 1.00 82.44 92 THR A O 1
ATOM 730 N N . SER A 1 93 ? -6.516 -2.957 -8.488 1.00 84.88 93 SER A N 1
ATOM 731 C CA . SER A 1 93 ? -7.656 -3.872 -8.579 1.00 84.88 93 SER A CA 1
ATOM 732 C C . SER A 1 93 ? -8.964 -3.170 -8.205 1.00 84.88 93 SER A C 1
ATOM 734 O O . SER A 1 93 ? -8.981 -2.257 -7.375 1.00 84.88 93 SER A O 1
ATOM 736 N N . ASP A 1 94 ? -10.068 -3.597 -8.813 1.00 86.31 94 ASP A N 1
ATOM 737 C CA . ASP A 1 94 ? -11.432 -3.168 -8.485 1.00 86.31 94 ASP A CA 1
ATOM 738 C C . ASP A 1 94 ? -12.024 -3.932 -7.287 1.00 86.31 94 ASP A C 1
ATOM 740 O O . ASP A 1 94 ? -12.934 -3.436 -6.618 1.00 86.31 94 ASP A O 1
ATOM 744 N N . GLU A 1 95 ? -11.470 -5.100 -6.967 1.00 88.44 95 GLU A N 1
ATOM 745 C CA . GLU A 1 95 ? -11.809 -5.884 -5.783 1.00 88.44 95 GLU A CA 1
ATOM 746 C C . GLU A 1 95 ? -10.548 -6.337 -5.038 1.00 88.44 95 GLU A C 1
ATOM 748 O O . GLU A 1 95 ? -9.586 -6.819 -5.640 1.00 88.44 95 GLU A O 1
ATOM 753 N N . ILE A 1 96 ? -10.552 -6.185 -3.711 1.00 88.38 96 ILE A N 1
ATOM 754 C CA . ILE A 1 96 ? -9.477 -6.657 -2.829 1.00 88.38 96 ILE A CA 1
ATOM 755 C C . ILE A 1 96 ? -10.089 -7.511 -1.726 1.00 88.38 96 ILE A C 1
ATOM 757 O O . ILE A 1 96 ? -10.956 -7.051 -0.978 1.00 88.38 96 ILE A O 1
ATOM 761 N N . ASN A 1 97 ? -9.595 -8.743 -1.617 1.00 90.31 97 ASN A N 1
ATOM 762 C CA . ASN A 1 97 ? -10.075 -9.750 -0.682 1.00 90.31 97 ASN A CA 1
ATOM 763 C C . ASN A 1 97 ? -9.002 -10.016 0.368 1.00 90.31 97 ASN A C 1
ATOM 765 O O . ASN A 1 97 ? -7.916 -10.491 0.049 1.00 90.31 97 ASN A O 1
ATOM 769 N N . GLU A 1 98 ? -9.324 -9.722 1.621 1.00 90.00 98 GLU A N 1
ATOM 770 C CA . GLU A 1 98 ? -8.408 -9.852 2.747 1.00 90.00 98 GLU A CA 1
ATOM 771 C C . GLU A 1 98 ? -9.061 -10.524 3.953 1.00 90.00 98 GLU A C 1
ATOM 773 O O . GLU A 1 98 ? -10.279 -10.688 4.027 1.00 90.00 98 GLU A O 1
ATOM 778 N N . THR A 1 99 ? -8.250 -10.935 4.924 1.00 90.69 99 THR A N 1
ATOM 779 C CA . THR A 1 99 ? -8.731 -11.605 6.140 1.00 90.69 99 THR A CA 1
ATOM 780 C C . THR A 1 99 ? -8.261 -10.880 7.392 1.00 90.69 99 THR A C 1
ATOM 782 O O . THR A 1 99 ? -7.071 -10.782 7.661 1.00 90.69 99 THR A O 1
ATOM 785 N N . LEU A 1 100 ? -9.204 -10.380 8.190 1.00 91.25 100 LEU A N 1
ATOM 786 C CA . LEU A 1 100 ? -8.928 -9.824 9.511 1.00 91.25 100 LEU A CA 1
ATOM 787 C C . LEU A 1 100 ? -8.908 -10.949 10.538 1.00 91.25 100 LEU A C 1
ATOM 789 O O . LEU A 1 100 ? -9.903 -11.651 10.723 1.00 91.25 100 LEU A O 1
ATOM 793 N N . ILE A 1 101 ? -7.789 -11.085 11.232 1.00 91.69 101 ILE A N 1
ATOM 794 C CA . ILE A 1 101 ? -7.576 -12.089 12.263 1.00 91.69 101 ILE A CA 1
ATOM 795 C C . ILE A 1 101 ? -7.396 -11.366 13.595 1.00 91.69 101 ILE A C 1
ATOM 797 O O . ILE A 1 101 ? -6.520 -10.516 13.750 1.00 91.69 101 ILE A O 1
ATOM 801 N N . LEU A 1 102 ? -8.243 -11.703 14.563 1.00 91.88 102 LEU A N 1
ATOM 802 C CA . LEU A 1 102 ? -8.141 -11.232 15.938 1.00 91.88 102 LEU A CA 1
ATOM 803 C C . LEU A 1 102 ? -7.602 -12.372 16.795 1.00 91.88 102 LEU A C 1
ATOM 805 O O . LEU A 1 102 ? -8.241 -13.421 16.916 1.00 91.88 102 LEU A O 1
ATOM 809 N N . ASN A 1 103 ? -6.438 -12.162 17.404 1.00 92.44 103 ASN A N 1
ATOM 810 C CA . ASN A 1 103 ? -5.907 -13.084 18.394 1.00 92.44 103 ASN A CA 1
ATOM 811 C C . ASN A 1 103 ? -6.449 -12.701 19.769 1.00 92.44 103 ASN A C 1
ATOM 813 O O . ASN A 1 103 ? -6.088 -11.654 20.307 1.00 92.44 103 ASN A O 1
ATOM 817 N N . THR A 1 104 ? -7.334 -13.526 20.323 1.00 92.12 104 THR A N 1
ATOM 818 C CA . THR A 1 104 ? -8.002 -13.246 21.597 1.00 92.12 104 THR A CA 1
ATOM 819 C C . THR A 1 104 ? -7.667 -14.291 22.652 1.00 92.12 104 THR A C 1
ATOM 821 O O . THR A 1 104 ? -7.237 -15.397 22.335 1.00 92.12 104 THR A O 1
ATOM 824 N N . ASN A 1 105 ? -7.940 -13.985 23.919 1.00 91.88 105 ASN A N 1
ATOM 825 C CA . ASN A 1 105 ? -7.842 -14.949 25.022 1.00 91.88 105 ASN A CA 1
ATOM 826 C C . ASN A 1 105 ? -8.755 -16.182 24.879 1.00 91.88 105 ASN A C 1
ATOM 828 O O . ASN A 1 105 ? -8.564 -17.160 25.595 1.00 91.88 105 ASN A O 1
ATOM 832 N N . ILE A 1 106 ? -9.736 -16.142 23.974 1.00 87.75 106 ILE A N 1
ATOM 833 C CA . ILE A 1 106 ? -10.679 -17.238 23.702 1.00 87.75 106 ILE A CA 1
ATOM 834 C C . ILE A 1 106 ? -10.229 -18.052 22.470 1.00 87.75 106 ILE A C 1
ATOM 836 O O . ILE A 1 106 ? -10.731 -19.146 22.223 1.00 87.75 106 ILE A O 1
ATOM 840 N N . GLY A 1 107 ? -9.261 -17.542 21.703 1.00 88.94 107 GLY A N 1
ATOM 841 C CA . GLY A 1 107 ? -8.737 -18.159 20.489 1.00 88.94 107 GLY A CA 1
ATOM 842 C C . GLY A 1 107 ? -8.638 -17.180 19.319 1.00 88.94 107 GLY A C 1
ATOM 843 O O . GLY A 1 107 ? -8.821 -15.967 19.462 1.00 88.94 107 GLY A O 1
ATOM 844 N N . LEU A 1 108 ? -8.346 -17.731 18.142 1.00 89.75 108 LEU A N 1
ATOM 845 C CA . LEU A 1 108 ? -8.254 -16.984 16.890 1.00 89.75 108 LEU A CA 1
ATOM 846 C C . LEU A 1 108 ? -9.644 -16.803 16.274 1.00 89.75 108 LEU A C 1
ATOM 848 O O . LEU A 1 108 ? -10.362 -17.776 16.049 1.00 89.75 108 LEU A O 1
ATOM 852 N N . MET A 1 109 ? -10.006 -15.558 15.968 1.00 87.81 109 MET A N 1
ATOM 853 C CA . MET A 1 109 ? -11.239 -15.219 15.256 1.00 87.81 109 MET A CA 1
ATOM 854 C C . MET A 1 109 ? -10.904 -14.626 13.892 1.00 87.81 109 MET A C 1
ATOM 856 O O . MET A 1 109 ? -10.155 -13.656 13.812 1.00 87.81 109 MET A O 1
ATOM 860 N N . THR A 1 110 ? -11.474 -15.185 12.827 1.00 89.50 110 THR A N 1
ATOM 861 C CA . THR A 1 110 ? -11.207 -14.775 11.443 1.00 89.50 110 THR A CA 1
ATOM 862 C C . THR A 1 110 ? -12.448 -14.181 10.785 1.00 89.50 110 THR A C 1
ATOM 864 O O . THR A 1 110 ? -13.547 -14.743 10.843 1.00 89.50 110 THR A O 1
ATOM 867 N N . PHE A 1 111 ? -12.259 -13.043 10.122 1.00 88.31 111 PHE A N 1
ATOM 868 C CA . PHE A 1 111 ? -13.304 -12.294 9.438 1.00 88.31 111 PHE A CA 1
ATOM 869 C C . PHE A 1 111 ? -12.840 -11.933 8.022 1.00 88.31 111 PHE A C 1
ATOM 871 O O . PHE A 1 111 ? -11.899 -11.151 7.881 1.00 88.31 111 PHE A O 1
ATOM 878 N N . PRO A 1 112 ? -13.480 -12.456 6.964 1.00 89.56 112 PRO A N 1
ATOM 879 C CA . PRO A 1 112 ? -13.172 -12.027 5.608 1.00 89.56 112 PRO A CA 1
ATOM 880 C C . PRO A 1 112 ? -13.615 -10.575 5.399 1.00 89.56 112 PRO A C 1
ATOM 882 O O . PRO A 1 112 ? -14.696 -10.167 5.831 1.00 89.56 112 PRO A O 1
ATOM 885 N N . ILE A 1 113 ? -12.778 -9.795 4.731 1.00 89.00 113 ILE A N 1
ATOM 886 C CA . ILE A 1 113 ? -13.001 -8.407 4.341 1.00 89.00 113 ILE A CA 1
ATOM 887 C C . ILE A 1 113 ? -12.910 -8.339 2.822 1.00 89.00 113 ILE A C 1
ATOM 889 O O . ILE A 1 113 ? -11.975 -8.861 2.227 1.00 89.00 113 ILE A O 1
ATOM 893 N N . ILE A 1 114 ? -13.880 -7.676 2.204 1.00 89.50 114 ILE A N 1
ATOM 894 C CA . ILE A 1 114 ? -13.881 -7.413 0.767 1.00 89.50 114 ILE A CA 1
ATOM 895 C C . ILE A 1 114 ? -13.988 -5.911 0.579 1.00 89.50 114 ILE A C 1
ATOM 897 O O . ILE A 1 114 ? -14.905 -5.287 1.115 1.00 89.50 114 ILE A O 1
ATOM 901 N N . VAL A 1 115 ? -13.077 -5.322 -0.183 1.00 88.31 115 VAL A N 1
ATOM 902 C CA . VAL A 1 115 ? -13.188 -3.936 -0.638 1.00 88.31 115 VAL A CA 1
ATOM 903 C C . VAL A 1 115 ? -13.602 -3.937 -2.094 1.00 88.31 115 VAL A C 1
ATOM 905 O O . VAL A 1 115 ? -12.976 -4.600 -2.910 1.00 88.31 115 VAL A O 1
ATOM 908 N N . GLN A 1 116 ? -14.641 -3.168 -2.406 1.00 87.62 116 GLN A N 1
ATOM 909 C CA . GLN A 1 116 ? -15.119 -2.964 -3.767 1.00 87.62 116 GLN A CA 1
ATOM 910 C C . GLN A 1 116 ? -14.907 -1.507 -4.168 1.00 87.62 116 GLN A C 1
ATOM 912 O O . GLN A 1 116 ? -15.443 -0.583 -3.542 1.00 87.62 116 GLN A O 1
ATOM 917 N N . ILE A 1 117 ? -14.130 -1.323 -5.228 1.00 85.50 117 ILE A N 1
ATOM 918 C CA . ILE A 1 117 ? -13.780 -0.039 -5.820 1.00 85.50 117 ILE A CA 1
ATOM 919 C C . ILE A 1 117 ? -14.529 0.075 -7.151 1.00 85.50 117 ILE A C 1
ATOM 921 O O . ILE A 1 117 ? -14.287 -0.708 -8.066 1.00 85.50 117 ILE A O 1
ATOM 925 N N . PRO A 1 118 ? -15.441 1.049 -7.311 1.00 86.56 118 PRO A N 1
ATOM 926 C CA . PRO A 1 118 ? -16.119 1.245 -8.586 1.00 86.56 118 PRO A CA 1
ATOM 927 C C . PRO A 1 118 ? -15.122 1.560 -9.713 1.00 86.56 118 PRO A C 1
ATOM 929 O O . PRO A 1 118 ? -14.236 2.397 -9.548 1.00 86.56 118 PRO A O 1
ATOM 932 N N . GLN A 1 119 ? -15.311 0.975 -10.897 1.00 83.31 119 GLN A N 1
ATOM 933 C CA . GLN A 1 119 ? -14.376 1.116 -12.026 1.00 83.31 119 GLN A CA 1
ATOM 934 C C . GLN A 1 119 ? -14.127 2.578 -12.446 1.00 83.31 119 GLN A C 1
ATOM 936 O O . GLN A 1 119 ? -13.008 2.954 -12.792 1.00 83.31 119 GLN A O 1
ATOM 941 N N . ARG A 1 120 ? -15.156 3.435 -12.378 1.00 81.56 120 ARG A N 1
ATOM 942 C CA . ARG A 1 120 ? -15.015 4.876 -12.657 1.00 81.56 120 ARG A CA 1
ATOM 943 C C . ARG A 1 120 ? -14.031 5.548 -11.693 1.00 81.56 120 ARG A C 1
ATOM 945 O O . ARG A 1 120 ? -13.238 6.380 -12.116 1.00 81.56 120 ARG A O 1
ATOM 952 N N . VAL A 1 121 ? -14.087 5.173 -10.416 1.00 78.94 121 VAL A N 1
ATOM 953 C CA . VAL A 1 121 ? -13.211 5.687 -9.354 1.00 78.94 121 VAL A CA 1
ATOM 954 C C . VAL A 1 121 ? -11.789 5.172 -9.556 1.00 78.94 121 VAL A C 1
ATOM 956 O O . VAL A 1 121 ? -10.851 5.961 -9.508 1.00 78.94 121 VAL A O 1
ATOM 959 N N . LEU A 1 122 ? -11.640 3.880 -9.869 1.00 82.56 122 LEU A N 1
ATOM 960 C CA . LEU A 1 122 ? -10.351 3.235 -10.130 1.00 82.56 122 LEU A CA 1
ATOM 961 C C . LEU A 1 122 ? -9.533 3.997 -11.184 1.00 82.56 122 LEU A C 1
ATOM 963 O O . LEU A 1 122 ? -8.388 4.367 -10.942 1.00 82.56 122 LEU A O 1
ATOM 967 N N . LEU A 1 123 ? -10.149 4.293 -12.333 1.00 81.38 123 LEU A N 1
ATOM 968 C CA . LEU A 1 123 ? -9.480 4.957 -13.457 1.00 81.38 123 LEU A CA 1
ATOM 969 C C . LEU A 1 123 ? -9.078 6.406 -13.155 1.00 81.38 123 LEU A C 1
ATOM 971 O O . LEU A 1 123 ? -8.058 6.87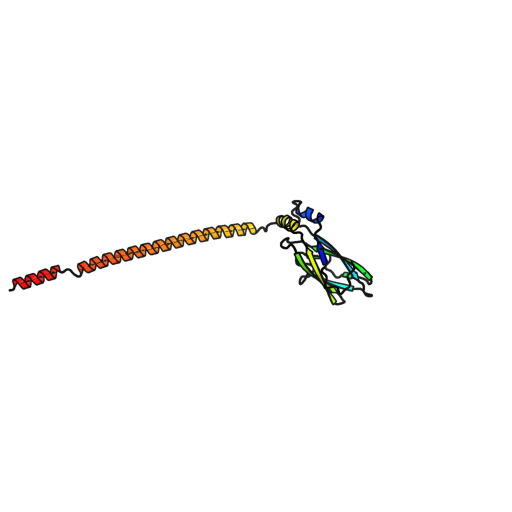4 -13.668 1.00 81.38 123 LEU A O 1
ATOM 975 N N . SER A 1 124 ? -9.874 7.119 -12.358 1.00 79.19 124 SER A N 1
ATOM 976 C CA . SER A 1 124 ? -9.567 8.495 -11.962 1.00 79.19 124 SER A CA 1
ATOM 977 C C . SER A 1 124 ? -8.442 8.533 -10.929 1.00 79.19 124 SER A C 1
ATOM 979 O O . SER A 1 124 ? -7.458 9.236 -11.134 1.00 79.19 124 SER A O 1
ATOM 981 N N . CYS A 1 125 ? -8.547 7.745 -9.855 1.00 79.25 125 CYS A N 1
ATOM 982 C CA . CYS A 1 125 ? -7.600 7.798 -8.740 1.00 79.25 125 CYS A CA 1
ATOM 983 C C . CYS A 1 125 ? -6.243 7.153 -9.068 1.00 79.25 125 CYS A C 1
ATOM 985 O O . CYS A 1 125 ? -5.223 7.574 -8.528 1.00 79.25 125 CYS A O 1
ATOM 987 N N . TYR A 1 126 ? -6.194 6.179 -9.986 1.00 82.31 126 TYR A N 1
ATOM 988 C CA . TYR A 1 126 ? -4.936 5.566 -10.428 1.00 82.31 126 TYR A CA 1
ATOM 989 C C . TYR A 1 126 ? -3.954 6.590 -11.022 1.00 82.31 126 TYR A C 1
ATOM 991 O O . TYR A 1 126 ? -2.742 6.464 -10.864 1.00 82.31 126 TYR A O 1
ATOM 999 N N . LYS A 1 127 ? -4.464 7.638 -11.684 1.00 77.62 127 LYS A N 1
ATOM 1000 C CA . LYS A 1 127 ? -3.628 8.686 -12.293 1.00 77.62 127 LYS A CA 1
ATOM 1001 C C . LYS A 1 127 ? -2.961 9.597 -11.266 1.00 77.62 127 LYS A C 1
ATOM 1003 O O . LYS A 1 127 ? -1.913 10.156 -11.571 1.00 77.62 127 LYS A O 1
ATOM 1008 N N . THR A 1 128 ? -3.557 9.730 -10.084 1.00 74.62 128 THR A N 1
ATOM 1009 C CA . THR A 1 128 ? -3.057 10.572 -8.990 1.00 74.62 128 THR A CA 1
ATOM 1010 C C . THR A 1 128 ? -1.901 9.908 -8.238 1.00 74.62 128 THR A C 1
ATOM 1012 O O . THR A 1 128 ? -1.181 10.575 -7.501 1.00 74.62 128 THR A O 1
ATOM 1015 N N . ILE A 1 129 ? -1.681 8.599 -8.4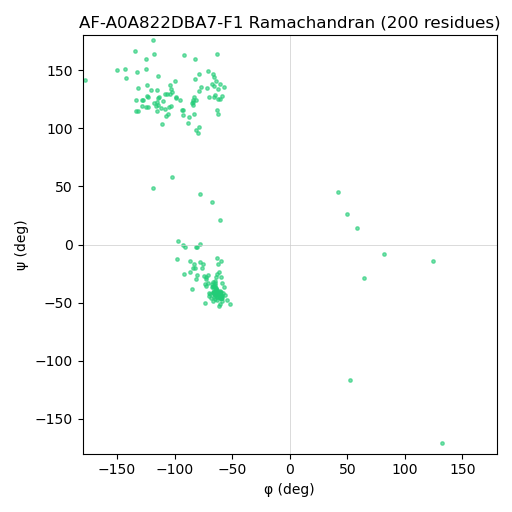24 1.00 78.00 129 ILE A N 1
ATOM 1016 C CA . ILE A 1 129 ? -0.576 7.894 -7.769 1.00 78.00 129 ILE A CA 1
ATOM 1017 C C . ILE A 1 129 ? 0.754 8.504 -8.238 1.00 78.00 129 ILE A C 1
ATOM 1019 O O . ILE A 1 129 ? 1.022 8.536 -9.446 1.00 78.00 129 ILE A O 1
ATOM 1023 N N . PRO A 1 130 ? 1.618 8.958 -7.309 1.00 77.62 130 PRO A N 1
ATOM 1024 C CA . PRO A 1 130 ? 2.890 9.554 -7.676 1.00 77.62 130 PRO A CA 1
ATOM 1025 C C . PRO A 1 130 ? 3.739 8.535 -8.434 1.00 77.62 130 PRO A C 1
ATOM 1027 O O . PRO A 1 130 ? 4.012 7.435 -7.944 1.00 77.62 130 PRO A O 1
ATOM 1030 N N . ARG A 1 131 ? 4.180 8.910 -9.640 1.00 82.25 131 ARG A N 1
ATOM 1031 C CA . ARG A 1 131 ? 5.101 8.082 -10.418 1.00 82.25 131 ARG A CA 1
ATOM 1032 C C . ARG A 1 131 ? 6.413 7.915 -9.654 1.00 82.25 131 ARG A C 1
ATOM 1034 O O . ARG A 1 131 ? 6.949 8.898 -9.132 1.00 82.25 131 ARG A O 1
ATOM 1041 N N . PRO A 1 132 ? 6.953 6.692 -9.558 1.00 87.44 132 PRO A N 1
ATOM 1042 C CA . PRO A 1 132 ? 8.179 6.474 -8.818 1.00 87.44 132 PRO A CA 1
ATOM 1043 C C . PRO A 1 132 ? 9.344 7.228 -9.467 1.00 87.44 132 PRO A C 1
ATOM 1045 O O . PRO A 1 132 ? 9.513 7.231 -10.684 1.00 87.44 132 PRO A O 1
ATOM 1048 N N . SER A 1 133 ? 10.220 7.812 -8.650 1.00 87.50 133 SER A N 1
ATOM 1049 C CA . SER A 1 133 ? 11.351 8.627 -9.130 1.00 87.50 133 SER A CA 1
ATOM 1050 C C . SER A 1 133 ? 12.364 7.862 -9.994 1.00 87.50 133 SER A C 1
ATOM 1052 O O . SER A 1 133 ? 13.183 8.462 -10.689 1.00 87.50 133 SER A O 1
ATOM 1054 N N . TRP A 1 134 ? 12.348 6.528 -9.950 1.00 91.62 134 TRP A N 1
ATOM 1055 C CA . TRP A 1 134 ? 13.197 5.682 -10.783 1.00 91.62 134 TRP A CA 1
ATOM 1056 C C . TRP A 1 134 ? 12.639 5.448 -12.190 1.00 91.62 134 TRP A C 1
ATOM 1058 O O . TRP A 1 134 ? 13.422 5.077 -13.059 1.00 91.62 134 TRP A O 1
ATOM 1068 N N . GLU A 1 135 ? 11.352 5.709 -12.446 1.00 93.75 135 GLU A N 1
ATOM 1069 C CA . GLU A 1 135 ? 10.704 5.461 -13.743 1.00 93.75 135 GLU A CA 1
ATOM 1070 C C . GLU A 1 135 ? 11.458 6.154 -14.886 1.00 93.75 135 GLU A C 1
ATOM 1072 O O . GLU A 1 135 ? 11.843 5.517 -15.866 1.00 93.75 135 GLU A O 1
ATOM 1077 N N . LEU A 1 136 ? 11.794 7.434 -14.699 1.00 92.19 136 LEU A N 1
ATOM 1078 C CA . LEU A 1 136 ? 12.524 8.216 -15.696 1.00 92.19 136 LEU A CA 1
ATOM 1079 C C . LEU A 1 136 ? 13.941 7.677 -15.953 1.00 92.19 136 LEU A C 1
ATOM 1081 O O . LEU A 1 136 ? 14.389 7.626 -17.099 1.00 92.19 136 LEU A O 1
ATOM 1085 N N . ARG A 1 137 ? 14.648 7.236 -14.901 1.00 94.88 137 ARG A N 1
ATOM 1086 C CA . ARG A 1 137 ? 15.980 6.621 -15.044 1.00 94.88 137 ARG A CA 1
ATOM 1087 C C . ARG A 1 137 ? 15.899 5.304 -15.804 1.00 94.88 137 ARG A C 1
ATOM 1089 O O . ARG A 1 137 ? 16.723 5.076 -16.684 1.00 94.88 137 ARG A O 1
ATOM 1096 N N . THR A 1 138 ? 14.908 4.470 -15.500 1.00 94.62 138 THR A N 1
ATOM 1097 C CA . THR A 1 138 ? 14.694 3.201 -16.201 1.00 94.62 138 THR A CA 1
ATOM 1098 C C . THR A 1 138 ? 14.392 3.434 -17.677 1.00 94.62 138 THR A C 1
ATOM 1100 O O . THR A 1 138 ? 15.014 2.791 -18.519 1.00 94.62 138 THR A O 1
ATOM 1103 N N . TYR A 1 139 ? 13.535 4.406 -18.016 1.00 95.69 139 TYR A N 1
ATOM 1104 C CA . TYR A 1 139 ? 13.290 4.768 -19.415 1.00 95.69 139 TYR A CA 1
ATOM 1105 C C . TYR A 1 139 ? 14.561 5.221 -20.136 1.00 95.69 139 TYR A C 1
ATOM 1107 O O . TYR A 1 139 ? 14.825 4.759 -21.247 1.00 95.69 139 TYR A O 1
ATOM 1115 N N . GLY A 1 140 ? 15.384 6.056 -19.494 1.00 96.06 140 GLY A N 1
ATOM 1116 C CA . GLY A 1 140 ? 16.671 6.476 -20.049 1.00 96.06 140 GLY A CA 1
ATOM 1117 C C . GLY A 1 140 ? 17.623 5.302 -20.299 1.00 96.06 140 GLY A C 1
ATOM 1118 O O . GLY A 1 140 ? 18.206 5.201 -21.377 1.00 96.06 140 GLY A O 1
ATOM 1119 N N . LEU A 1 141 ? 17.741 4.375 -19.344 1.00 97.25 141 LEU A N 1
ATOM 1120 C CA . LEU A 1 141 ? 18.583 3.183 -19.484 1.00 97.25 141 LEU A CA 1
ATOM 1121 C C . LEU A 1 141 ? 18.105 2.264 -20.614 1.00 97.25 141 LEU A C 1
ATOM 1123 O O . LEU A 1 141 ? 18.922 1.825 -21.423 1.00 97.25 141 LEU A O 1
ATOM 1127 N N . CYS A 1 142 ? 16.797 2.006 -20.707 1.00 97.44 142 CYS A N 1
ATOM 1128 C CA . CYS A 1 142 ? 16.217 1.208 -21.788 1.00 97.44 142 CYS A CA 1
ATOM 1129 C C . CYS A 1 142 ? 16.467 1.848 -23.158 1.00 97.44 142 CYS A C 1
ATOM 1131 O O . CYS A 1 142 ? 16.865 1.154 -24.093 1.00 97.44 142 CYS A O 1
ATOM 1133 N N . PHE A 1 143 ? 16.294 3.168 -23.269 1.00 97.81 143 PHE A N 1
ATOM 1134 C CA . PHE A 1 143 ? 16.560 3.910 -24.498 1.00 97.81 143 PHE A CA 1
ATOM 1135 C C . PHE A 1 143 ? 18.036 3.791 -24.901 1.00 97.81 143 PHE A C 1
ATOM 1137 O O . PHE A 1 143 ? 18.335 3.324 -25.995 1.00 97.81 143 PHE A O 1
ATOM 1144 N N . CYS A 1 144 ? 18.974 4.099 -24.000 1.00 97.94 144 CYS A N 1
ATOM 1145 C CA . CYS A 1 144 ? 20.410 3.970 -24.268 1.00 97.94 144 CYS A CA 1
ATOM 1146 C C . CYS A 1 144 ? 20.817 2.538 -24.651 1.00 97.94 144 CYS A C 1
ATOM 1148 O O . CYS A 1 144 ? 21.597 2.345 -25.584 1.00 97.94 144 CYS A O 1
ATOM 1150 N N . SER A 1 145 ? 20.270 1.532 -23.962 1.00 97.94 145 SER A N 1
ATOM 1151 C CA . SER A 1 145 ? 20.514 0.121 -24.268 1.00 97.94 145 SER A CA 1
ATOM 1152 C C . SER A 1 145 ? 20.027 -0.248 -25.669 1.00 97.94 145 SER A C 1
ATOM 1154 O O . SER A 1 145 ? 20.752 -0.924 -26.398 1.00 97.94 145 SER A O 1
ATOM 1156 N N . PHE A 1 146 ? 18.854 0.240 -26.080 1.00 98.25 146 PHE A N 1
ATOM 1157 C CA . PHE A 1 146 ? 18.316 0.017 -27.421 1.00 98.25 146 PHE A CA 1
ATOM 1158 C C . PHE A 1 146 ? 19.245 0.570 -28.515 1.00 98.25 146 PHE A C 1
ATOM 1160 O O . PHE A 1 146 ? 19.577 -0.154 -29.455 1.00 98.25 146 PHE A O 1
ATOM 1167 N N . PHE A 1 147 ? 19.751 1.801 -28.368 1.00 98.19 147 PHE A N 1
ATOM 1168 C CA . PHE A 1 147 ? 20.713 2.363 -29.331 1.00 98.19 147 PHE A CA 1
ATOM 1169 C C . PHE A 1 147 ? 22.051 1.627 -29.333 1.00 98.19 147 PHE A C 1
ATOM 1171 O O . PHE A 1 147 ? 22.607 1.390 -30.405 1.00 98.19 147 PHE A O 1
ATOM 1178 N N . LEU A 1 148 ? 22.561 1.227 -28.164 1.00 98.12 148 LEU A N 1
ATOM 1179 C CA . LEU A 1 148 ? 23.785 0.431 -28.084 1.00 98.12 148 LEU A CA 1
ATOM 1180 C C . LEU A 1 148 ? 23.641 -0.901 -28.822 1.00 98.12 148 LEU A C 1
ATOM 1182 O O . LEU A 1 148 ? 24.518 -1.248 -29.609 1.00 98.12 148 LEU A O 1
ATOM 1186 N N . PHE A 1 149 ? 22.532 -1.621 -28.627 1.00 98.31 149 PHE A N 1
ATOM 1187 C CA . PHE A 1 149 ? 22.286 -2.870 -29.348 1.00 98.31 149 PHE A CA 1
ATOM 1188 C C . PHE A 1 149 ? 22.193 -2.656 -30.856 1.00 98.31 149 PHE A C 1
ATOM 1190 O O . PHE A 1 149 ? 22.780 -3.430 -31.607 1.00 98.31 149 PHE A O 1
ATOM 1197 N N . ILE A 1 150 ? 21.532 -1.587 -31.306 1.00 98.31 150 ILE A N 1
ATOM 1198 C CA . ILE A 1 150 ? 21.483 -1.234 -32.728 1.00 98.31 150 ILE A CA 1
ATOM 1199 C C . ILE A 1 150 ? 22.893 -1.013 -33.289 1.00 98.31 150 ILE A C 1
ATOM 1201 O O . ILE A 1 150 ? 23.238 -1.593 -34.317 1.00 98.31 150 ILE A O 1
ATOM 1205 N N . ILE A 1 151 ? 23.726 -0.220 -32.610 1.00 98.25 151 ILE A N 1
ATOM 1206 C CA . ILE A 1 151 ? 25.105 0.039 -33.048 1.00 98.25 151 ILE A CA 1
ATOM 1207 C C . ILE A 1 151 ? 25.897 -1.268 -33.107 1.00 98.25 151 ILE A C 1
ATOM 1209 O O . ILE A 1 151 ? 26.555 -1.533 -34.111 1.00 98.25 151 ILE A O 1
ATOM 1213 N N . LEU A 1 152 ? 25.797 -2.114 -32.078 1.00 97.94 152 LEU A N 1
ATOM 1214 C CA . LEU A 1 152 ? 26.478 -3.407 -32.053 1.00 97.94 152 LEU A CA 1
ATOM 1215 C C . LEU A 1 152 ? 26.056 -4.284 -33.236 1.00 97.94 152 LEU A C 1
ATOM 1217 O O . LEU A 1 152 ? 26.928 -4.782 -33.940 1.00 97.94 152 LEU A O 1
ATOM 1221 N N . ILE A 1 153 ? 24.756 -4.386 -33.523 1.00 98.31 153 ILE A N 1
ATOM 1222 C CA . ILE A 1 153 ? 24.235 -5.151 -34.666 1.00 98.31 153 ILE A CA 1
ATOM 1223 C C . ILE A 1 153 ? 24.783 -4.611 -35.994 1.00 98.31 153 ILE A C 1
ATOM 1225 O O . ILE A 1 153 ? 25.223 -5.384 -36.843 1.00 98.31 153 ILE A O 1
ATOM 1229 N N . PHE A 1 154 ? 24.809 -3.291 -36.189 1.00 98.00 154 PHE A N 1
ATOM 1230 C CA . PHE A 1 154 ? 25.374 -2.715 -37.412 1.00 98.00 154 PHE A CA 1
ATOM 1231 C C . PHE A 1 154 ? 26.882 -2.959 -37.526 1.00 98.00 154 PHE A C 1
ATOM 1233 O O . PHE A 1 154 ? 27.370 -3.294 -38.605 1.00 98.00 154 PHE A O 1
ATOM 1240 N N . THR A 1 155 ? 27.632 -2.825 -36.431 1.00 97.69 155 THR A N 1
ATOM 1241 C CA . THR A 1 155 ? 29.081 -3.071 -36.449 1.00 97.69 155 THR A CA 1
ATOM 1242 C C . THR A 1 155 ? 29.411 -4.530 -36.747 1.00 97.69 155 THR A C 1
ATOM 1244 O O . THR A 1 155 ? 30.299 -4.786 -37.561 1.00 97.69 155 THR A O 1
ATOM 1247 N N . THR A 1 156 ? 28.681 -5.486 -36.162 1.00 97.25 156 THR A N 1
ATOM 1248 C CA . THR A 1 156 ? 28.876 -6.913 -36.445 1.00 97.25 156 THR A CA 1
ATOM 1249 C C . THR A 1 156 ? 28.495 -7.249 -37.882 1.00 97.25 156 THR A C 1
ATOM 1251 O O . THR A 1 156 ? 29.262 -7.941 -38.547 1.00 97.25 156 THR A O 1
ATOM 1254 N N . ALA A 1 157 ? 27.400 -6.691 -38.407 1.00 97.19 157 ALA A N 1
ATOM 1255 C CA . ALA A 1 157 ? 27.002 -6.878 -39.802 1.00 97.19 157 ALA A CA 1
ATOM 1256 C C . ALA A 1 157 ? 28.053 -6.339 -40.791 1.00 97.19 157 ALA A C 1
ATOM 1258 O O . ALA A 1 157 ? 28.397 -7.010 -41.764 1.00 97.19 157 ALA A O 1
ATOM 1259 N N . ILE A 1 158 ? 28.616 -5.151 -40.536 1.00 96.94 158 ILE A N 1
ATOM 1260 C CA . ILE A 1 158 ? 29.683 -4.575 -41.374 1.00 96.94 158 ILE A CA 1
ATOM 1261 C C . ILE A 1 158 ? 30.962 -5.413 -41.276 1.00 96.94 158 ILE A C 1
ATOM 1263 O O . ILE A 1 158 ? 31.627 -5.645 -42.288 1.00 96.94 158 ILE A O 1
ATOM 1267 N N . TYR A 1 159 ? 31.315 -5.870 -40.073 1.00 97.38 159 TYR A N 1
ATOM 1268 C CA . TYR A 1 159 ? 32.480 -6.723 -39.860 1.00 97.38 159 TYR A CA 1
ATOM 1269 C C . TYR A 1 159 ? 32.352 -8.051 -40.618 1.00 97.38 159 TYR A C 1
ATOM 1271 O O . TYR A 1 159 ? 33.289 -8.464 -41.302 1.00 97.38 159 TYR A O 1
ATOM 1279 N N . GLU A 1 160 ? 31.183 -8.688 -40.559 1.00 96.38 160 GLU A N 1
ATOM 1280 C CA . GLU A 1 160 ? 30.907 -9.924 -41.288 1.00 96.38 160 GLU A CA 1
ATOM 1281 C C . GLU A 1 160 ? 30.921 -9.708 -42.806 1.00 96.38 160 GLU A C 1
ATOM 1283 O O . GLU A 1 160 ? 31.564 -10.476 -43.524 1.00 96.38 160 GLU A O 1
ATOM 1288 N N . ALA A 1 161 ? 30.310 -8.623 -43.296 1.00 95.25 161 ALA A N 1
ATOM 1289 C CA . ALA A 1 161 ? 30.332 -8.270 -44.714 1.00 95.25 161 ALA A CA 1
ATOM 1290 C C . ALA A 1 161 ? 31.766 -8.083 -45.243 1.00 95.25 161 ALA A C 1
ATOM 1292 O O . ALA A 1 161 ? 32.105 -8.616 -46.300 1.00 95.25 161 ALA A O 1
ATOM 1293 N N . ARG A 1 162 ? 32.635 -7.389 -44.491 1.00 95.19 162 ARG A N 1
ATOM 1294 C CA . ARG A 1 162 ? 34.057 -7.222 -44.848 1.00 95.19 162 ARG A CA 1
ATOM 1295 C C . ARG A 1 162 ? 34.811 -8.545 -44.827 1.00 95.19 162 ARG A C 1
ATOM 1297 O O . ARG A 1 162 ? 35.486 -8.872 -45.795 1.00 95.19 162 ARG A O 1
ATOM 1304 N N . ARG A 1 163 ? 34.630 -9.343 -43.771 1.00 92.75 163 ARG A N 1
ATOM 1305 C CA . ARG A 1 163 ? 35.245 -10.672 -43.658 1.00 92.75 163 ARG A CA 1
ATOM 1306 C C . ARG A 1 163 ? 34.871 -11.565 -44.839 1.00 92.75 163 ARG A C 1
ATOM 1308 O O . ARG A 1 163 ? 35.724 -12.281 -45.359 1.00 92.75 163 ARG A O 1
ATOM 1315 N N . LEU A 1 164 ? 33.606 -11.560 -45.255 1.00 93.00 164 LEU A N 1
ATOM 1316 C CA . LEU A 1 164 ? 33.164 -12.302 -46.434 1.00 93.00 164 LEU A CA 1
ATOM 1317 C C . LEU A 1 164 ? 33.850 -11.774 -47.696 1.00 93.00 164 LEU A C 1
ATOM 1319 O O . LEU A 1 164 ? 34.398 -12.570 -48.453 1.00 93.00 164 LEU A O 1
ATOM 1323 N N . PHE A 1 165 ? 33.874 -10.457 -47.895 1.00 94.06 165 PHE A N 1
ATOM 1324 C CA . PHE A 1 165 ? 34.483 -9.830 -49.067 1.00 94.06 165 PHE A CA 1
ATOM 1325 C C . PHE A 1 165 ? 35.983 -10.142 -49.210 1.00 94.06 165 PHE A C 1
ATOM 1327 O O . PHE A 1 165 ? 36.413 -10.581 -50.276 1.00 94.06 165 PHE A O 1
ATOM 1334 N N . ASP A 1 166 ? 36.758 -10.035 -48.129 1.00 91.88 166 ASP A N 1
ATOM 1335 C CA . ASP A 1 166 ? 38.195 -10.351 -48.125 1.00 91.88 166 ASP A CA 1
ATOM 1336 C C . ASP A 1 166 ? 38.455 -11.842 -48.416 1.00 91.88 166 ASP A C 1
ATOM 1338 O O . ASP A 1 166 ? 39.382 -12.213 -49.146 1.00 91.88 166 ASP A O 1
ATOM 1342 N N . ASN A 1 167 ? 37.594 -12.728 -47.904 1.00 89.56 167 ASN A N 1
ATOM 1343 C CA . ASN A 1 167 ? 37.654 -14.157 -48.216 1.00 89.56 167 ASN A CA 1
ATOM 1344 C C . ASN A 1 167 ? 37.330 -14.439 -49.693 1.00 89.56 167 ASN A C 1
ATOM 1346 O O . ASN A 1 167 ? 37.919 -15.344 -50.285 1.00 89.56 167 ASN A O 1
ATOM 1350 N N . TYR A 1 168 ? 36.408 -13.690 -50.302 1.00 89.56 168 TYR A N 1
ATOM 1351 C CA . TYR A 1 168 ? 36.106 -13.822 -51.729 1.00 89.56 168 TYR A CA 1
ATOM 1352 C C . TYR A 1 168 ? 37.265 -13.337 -52.603 1.00 89.56 168 TYR A C 1
ATOM 1354 O O . TYR A 1 168 ? 37.648 -14.051 -53.530 1.00 89.56 168 TYR A O 1
ATOM 1362 N N . LEU A 1 169 ? 37.848 -12.176 -52.287 1.00 89.94 169 LEU A N 1
ATOM 1363 C CA . LEU A 1 169 ? 39.009 -11.622 -52.991 1.00 89.94 169 LEU A CA 1
ATOM 1364 C C . LEU A 1 169 ? 40.220 -12.549 -52.911 1.00 89.94 169 LEU A C 1
ATOM 1366 O O . LEU A 1 169 ? 40.762 -12.933 -53.942 1.00 89.94 169 LEU A O 1
ATOM 1370 N N . SER A 1 170 ? 40.593 -12.992 -51.708 1.00 87.88 170 SER A N 1
ATOM 1371 C CA . SER A 1 170 ? 41.723 -13.914 -51.541 1.00 87.88 170 SER A CA 1
ATOM 1372 C C . SER A 1 170 ? 41.511 -15.223 -52.308 1.00 87.88 170 SER A C 1
ATOM 1374 O O . SER A 1 170 ? 42.428 -15.696 -52.975 1.00 87.88 170 SER A O 1
ATOM 1376 N N . ARG A 1 171 ? 40.298 -15.796 -52.302 1.00 85.00 171 ARG A N 1
ATOM 1377 C CA . ARG A 1 171 ? 39.972 -16.978 -53.122 1.00 85.00 171 ARG A CA 1
ATOM 1378 C C . ARG A 1 171 ? 40.025 -16.704 -54.625 1.00 85.00 171 ARG A C 1
ATOM 1380 O O . ARG A 1 171 ? 40.363 -17.616 -55.376 1.00 85.00 171 ARG A O 1
ATOM 1387 N N . ALA A 1 172 ? 39.651 -15.510 -55.079 1.00 82.81 172 ALA A N 1
ATOM 1388 C CA . ALA A 1 172 ? 39.769 -15.125 -56.484 1.00 82.81 172 ALA A CA 1
ATOM 1389 C C . ALA A 1 172 ? 41.244 -15.015 -56.898 1.00 82.8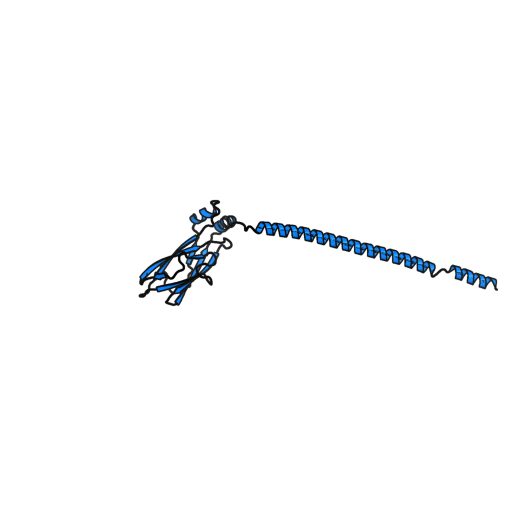1 172 ALA A C 1
ATOM 1391 O O . ALA A 1 172 ? 41.649 -15.677 -57.846 1.00 82.81 172 ALA A O 1
ATOM 1392 N N . GLU A 1 173 ? 42.072 -14.317 -56.116 1.00 84.50 173 GLU A N 1
ATOM 1393 C CA . GLU A 1 173 ? 43.515 -14.211 -56.370 1.00 84.50 173 GLU A CA 1
ATOM 1394 C C . GLU A 1 173 ? 44.226 -15.571 -56.354 1.00 84.50 173 GLU A C 1
ATOM 1396 O O . GLU A 1 173 ? 45.083 -15.839 -57.195 1.00 84.50 173 GLU A O 1
ATOM 1401 N N . TRP A 1 174 ? 43.885 -16.449 -55.402 1.00 76.75 174 TRP A N 1
ATOM 1402 C CA . TRP A 1 174 ? 44.421 -17.813 -55.359 1.00 76.75 174 TRP A CA 1
ATOM 1403 C C . TRP A 1 174 ? 44.058 -18.609 -56.613 1.00 76.75 174 TRP A C 1
ATOM 1405 O O . TRP A 1 174 ? 44.901 -19.339 -57.126 1.00 76.75 174 TRP A O 1
ATOM 1415 N N . ARG A 1 175 ? 42.831 -18.455 -57.122 1.00 75.56 175 ARG A N 1
ATOM 1416 C CA . ARG A 1 175 ? 42.375 -19.120 -58.348 1.00 75.56 175 ARG A CA 1
ATOM 1417 C C . ARG A 1 175 ? 43.136 -18.625 -59.575 1.00 75.56 175 ARG A C 1
ATOM 1419 O O . ARG A 1 175 ? 43.610 -19.451 -60.349 1.00 75.56 175 ARG A O 1
ATOM 1426 N N . ASP A 1 176 ? 43.306 -17.312 -59.703 1.00 79.12 176 ASP A N 1
ATOM 1427 C CA . ASP A 1 176 ? 44.034 -16.706 -60.821 1.00 79.12 176 ASP A CA 1
ATOM 1428 C C . ASP A 1 176 ? 45.516 -17.107 -60.796 1.00 79.12 176 ASP A C 1
ATOM 1430 O O . ASP A 1 176 ? 46.076 -17.486 -61.826 1.00 79.12 176 ASP A O 1
ATOM 1434 N N . ARG A 1 177 ? 46.148 -17.122 -59.610 1.00 73.06 177 ARG A N 1
ATOM 1435 C CA . ARG A 1 177 ? 47.519 -17.636 -59.453 1.00 73.06 177 ARG A CA 1
ATOM 1436 C C . ARG A 1 177 ? 47.625 -19.113 -59.830 1.00 73.06 177 ARG A C 1
ATOM 1438 O O . ARG A 1 177 ? 48.584 -19.472 -60.504 1.00 73.06 177 ARG A O 1
ATOM 1445 N N . MET A 1 178 ? 46.655 -19.942 -59.436 1.00 65.38 178 MET A N 1
ATOM 1446 C CA . MET A 1 178 ? 46.663 -21.374 -59.751 1.00 65.38 178 MET A CA 1
ATOM 1447 C C . MET A 1 178 ? 46.521 -21.630 -61.261 1.00 65.38 178 MET A C 1
ATOM 1449 O O . MET A 1 178 ? 47.254 -22.447 -61.814 1.00 65.38 178 MET A O 1
ATOM 1453 N N . GLN A 1 179 ? 45.656 -20.879 -61.955 1.00 65.56 179 GLN A N 1
ATOM 1454 C CA . GLN A 1 179 ? 45.542 -20.939 -63.420 1.00 65.56 179 GLN A CA 1
ATOM 1455 C C . GLN A 1 179 ? 46.820 -20.477 -64.130 1.00 65.56 179 GLN A C 1
ATOM 1457 O O . GLN A 1 179 ? 47.228 -21.086 -65.118 1.00 65.56 179 GLN A O 1
ATOM 1462 N N . MET A 1 180 ? 47.484 -19.426 -63.633 1.00 60.03 180 MET A N 1
ATOM 1463 C CA . MET A 1 180 ? 48.773 -19.001 -64.189 1.00 60.03 180 MET A CA 1
ATOM 1464 C C . MET A 1 180 ? 49.862 -20.058 -63.994 1.00 60.03 180 MET A C 1
ATOM 1466 O O . MET A 1 180 ? 50.696 -20.235 -64.881 1.00 60.03 180 MET A O 1
ATOM 1470 N N . THR A 1 181 ? 49.868 -20.767 -62.862 1.00 60.00 181 THR A N 1
ATOM 1471 C CA . THR A 1 181 ? 50.808 -21.872 -62.655 1.00 60.00 181 THR A CA 1
ATOM 1472 C C . THR A 1 181 ? 50.482 -23.074 -63.528 1.00 60.00 181 THR A C 1
ATOM 1474 O O . THR A 1 181 ? 51.408 -23.592 -64.134 1.00 60.00 181 THR A O 1
ATOM 1477 N N . ASP A 1 182 ? 49.218 -23.472 -63.692 1.00 59.19 182 ASP A N 1
ATOM 1478 C CA . ASP A 1 182 ? 48.861 -24.592 -64.579 1.00 59.19 182 ASP A CA 1
ATOM 1479 C C . ASP A 1 182 ? 49.266 -24.320 -66.036 1.00 59.19 182 ASP A C 1
ATOM 1481 O O . ASP A 1 182 ? 49.903 -25.163 -66.667 1.00 59.19 182 ASP A O 1
ATOM 1485 N N . ASN A 1 183 ? 49.015 -23.110 -66.548 1.00 59.22 183 ASN A N 1
ATOM 1486 C CA . ASN A 1 183 ? 49.434 -22.725 -67.902 1.00 59.22 183 ASN A CA 1
ATOM 1487 C C . ASN A 1 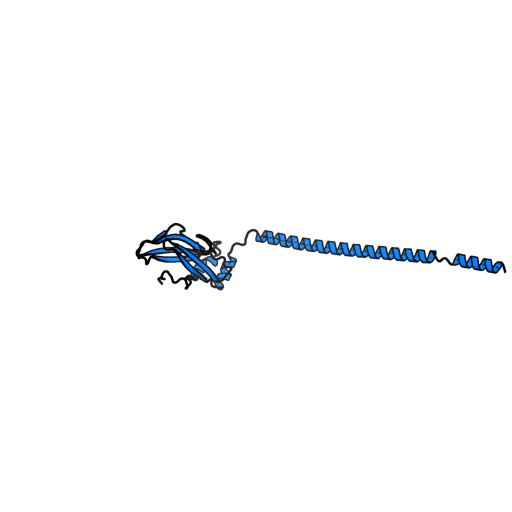183 ? 50.961 -22.718 -68.084 1.00 59.22 183 ASN A C 1
ATOM 1489 O O . ASN A 1 183 ? 51.444 -22.865 -69.202 1.00 59.22 183 ASN A O 1
ATOM 1493 N N . LYS A 1 184 ? 51.719 -22.524 -66.999 1.00 59.53 184 LYS A N 1
ATOM 1494 C CA . LYS A 1 184 ? 53.188 -22.507 -67.009 1.00 59.53 184 LYS A CA 1
ATOM 1495 C C . LYS A 1 184 ? 53.804 -23.885 -66.732 1.00 59.53 184 LYS A C 1
ATOM 1497 O O . LYS A 1 184 ? 54.934 -24.130 -67.132 1.00 59.53 184 LYS A O 1
ATOM 1502 N N . ILE A 1 185 ? 53.089 -24.773 -66.040 1.00 59.34 185 ILE A N 1
ATOM 1503 C CA . ILE A 1 185 ? 53.520 -26.150 -65.757 1.00 59.34 185 ILE A CA 1
ATOM 1504 C C . ILE A 1 185 ? 53.427 -27.017 -67.022 1.00 59.34 185 ILE A C 1
ATOM 1506 O O . ILE A 1 185 ? 54.272 -27.884 -67.225 1.00 59.34 185 ILE A O 1
ATOM 1510 N N . PHE A 1 186 ? 52.449 -26.764 -67.895 1.00 59.22 186 PHE A N 1
ATOM 1511 C CA . PHE A 1 186 ? 52.297 -27.452 -69.180 1.00 59.22 186 PHE A CA 1
ATOM 1512 C C . PHE A 1 186 ? 52.787 -26.588 -70.350 1.00 59.22 186 PHE A C 1
ATOM 1514 O O . PHE A 1 186 ? 52.033 -26.300 -71.279 1.00 59.22 186 PHE A O 1
ATOM 1521 N N . ASP A 1 187 ? 54.053 -26.167 -70.321 1.00 62.41 187 ASP A N 1
ATOM 1522 C CA . ASP A 1 187 ? 54.673 -25.539 -71.489 1.00 62.41 187 ASP A CA 1
ATOM 1523 C C . ASP A 1 187 ? 55.112 -26.624 -72.488 1.00 62.41 187 ASP A C 1
ATOM 1525 O O . ASP A 1 187 ? 56.151 -27.269 -72.355 1.00 62.41 187 ASP A O 1
ATOM 1529 N N . LEU A 1 188 ? 54.259 -26.883 -73.482 1.00 66.19 188 LEU A N 1
ATOM 1530 C CA . LEU A 1 188 ? 54.488 -27.894 -74.521 1.00 66.19 188 LEU A CA 1
ATOM 1531 C C . LEU A 1 188 ? 55.465 -27.414 -75.611 1.00 66.19 188 LEU A C 1
ATOM 1533 O O . LEU A 1 188 ? 55.734 -28.155 -76.560 1.00 66.19 188 LEU A O 1
ATOM 1537 N N . SER A 1 189 ? 55.989 -26.188 -75.503 1.00 67.38 189 SER A N 1
ATOM 1538 C CA . SER A 1 189 ? 56.959 -25.656 -76.464 1.00 67.38 189 SER A CA 1
ATOM 1539 C C . SER A 1 189 ? 58.271 -26.449 -76.446 1.00 67.38 189 SER A C 1
ATOM 1541 O O . SER A 1 189 ? 58.778 -26.797 -77.514 1.00 67.38 189 SER A O 1
ATOM 1543 N N . ASP A 1 190 ? 58.738 -26.884 -75.274 1.00 65.56 190 ASP A N 1
ATOM 1544 C CA . ASP A 1 190 ? 59.918 -27.753 -75.152 1.00 65.56 190 ASP A CA 1
ATOM 1545 C C . ASP A 1 190 ? 59.684 -29.155 -75.741 1.00 65.56 190 ASP A C 1
ATOM 1547 O O . ASP A 1 190 ? 60.583 -29.749 -76.340 1.00 65.56 190 ASP A O 1
ATOM 1551 N N . LEU A 1 191 ? 58.452 -29.670 -75.662 1.00 62.31 191 LEU A N 1
ATOM 1552 C CA . LEU A 1 191 ? 58.066 -30.915 -76.336 1.00 62.31 191 LEU A CA 1
ATOM 1553 C C . LEU A 1 191 ? 58.057 -30.757 -77.860 1.00 62.31 191 LEU A C 1
ATOM 1555 O O . LEU A 1 191 ? 58.465 -31.674 -78.568 1.00 62.31 191 LEU A O 1
ATOM 1559 N N . SER A 1 192 ? 57.642 -29.598 -78.379 1.00 65.31 192 SER A N 1
ATOM 1560 C CA . SER A 1 192 ? 57.685 -29.336 -79.823 1.00 65.31 192 SER A CA 1
ATOM 1561 C C . SER A 1 192 ? 59.119 -29.284 -80.366 1.00 65.31 192 SER A C 1
ATOM 1563 O O . SER A 1 192 ? 59.383 -29.817 -81.444 1.00 65.31 192 SER A O 1
ATOM 1565 N N . LEU A 1 193 ? 60.060 -28.751 -79.577 1.00 68.38 193 LEU A N 1
ATOM 1566 C CA . LEU A 1 193 ? 61.485 -28.716 -79.909 1.00 68.38 193 LEU A CA 1
ATOM 1567 C C . LEU A 1 193 ? 62.119 -30.113 -79.870 1.00 68.38 193 LEU A C 1
ATOM 1569 O O . LEU A 1 193 ? 62.847 -30.470 -80.794 1.00 68.38 193 LEU A O 1
ATOM 1573 N N . ALA A 1 194 ? 61.790 -30.930 -78.864 1.00 64.62 194 ALA A N 1
ATOM 1574 C CA . ALA A 1 194 ? 62.250 -32.319 -78.788 1.00 64.62 194 ALA A CA 1
ATOM 1575 C C . ALA A 1 194 ? 61.727 -33.176 -79.960 1.00 64.62 194 ALA A C 1
ATOM 1577 O O . ALA A 1 194 ? 62.475 -33.965 -80.535 1.00 64.62 194 ALA A O 1
ATOM 1578 N N . VAL A 1 195 ? 60.468 -32.975 -80.373 1.00 70.25 195 VAL A N 1
ATOM 1579 C CA . VAL A 1 195 ? 59.885 -33.653 -81.546 1.00 70.25 195 VAL A CA 1
ATOM 1580 C C . VAL A 1 195 ? 60.559 -33.206 -82.850 1.00 70.25 195 VAL A C 1
ATOM 1582 O O . VAL A 1 195 ? 60.757 -34.021 -83.750 1.00 70.25 195 VAL A O 1
ATOM 1585 N N . GLN A 1 196 ? 60.942 -31.932 -82.976 1.00 68.31 196 GLN A N 1
ATOM 1586 C CA . GLN A 1 196 ? 61.641 -31.435 -84.167 1.00 68.31 196 GLN A CA 1
ATOM 1587 C C . GLN A 1 196 ? 63.083 -31.938 -84.281 1.00 68.31 196 GLN A C 1
ATOM 1589 O O . GLN A 1 196 ? 63.542 -32.179 -85.400 1.00 68.31 196 GLN A O 1
ATOM 1594 N N . ASP A 1 197 ? 63.776 -32.149 -83.163 1.00 63.56 197 ASP A N 1
ATOM 1595 C CA . ASP A 1 197 ? 65.134 -32.704 -83.175 1.00 63.56 197 ASP A CA 1
ATOM 1596 C C . ASP A 1 197 ? 65.140 -34.206 -83.526 1.00 63.56 197 ASP A C 1
ATOM 1598 O O . ASP A 1 197 ? 65.988 -34.657 -84.304 1.00 63.56 197 ASP A O 1
ATOM 1602 N N . GLU A 1 198 ? 64.131 -34.970 -83.077 1.00 63.72 198 GLU A N 1
ATOM 1603 C CA . GLU A 1 198 ? 63.922 -36.359 -83.524 1.00 63.72 198 GLU A CA 1
ATOM 1604 C C . GLU A 1 198 ? 63.585 -36.459 -85.021 1.00 63.72 198 GLU A C 1
ATOM 1606 O O . GLU A 1 198 ? 63.986 -37.416 -85.686 1.00 63.72 198 GLU A O 1
ATOM 1611 N N . GLN A 1 199 ? 62.882 -35.475 -85.595 1.00 61.62 199 GLN A N 1
ATOM 1612 C CA . GLN A 1 199 ? 62.596 -35.471 -87.036 1.00 61.62 199 GLN A CA 1
ATOM 1613 C C . GLN A 1 199 ? 63.789 -35.061 -87.905 1.00 61.62 199 GLN A C 1
ATOM 1615 O O . GLN A 1 199 ? 63.807 -35.390 -89.087 1.00 61.62 199 GLN A O 1
ATOM 1620 N N . LYS A 1 200 ? 64.795 -34.380 -87.347 1.00 59.41 200 LYS A N 1
ATOM 1621 C CA . LYS A 1 200 ? 66.009 -33.968 -88.072 1.00 59.41 200 LYS A CA 1
ATOM 1622 C C . LYS A 1 200 ? 67.104 -35.044 -88.081 1.00 59.41 200 LYS A C 1
ATOM 1624 O O . LYS A 1 200 ? 68.064 -34.935 -88.841 1.00 59.41 200 LYS A O 1
ATOM 1629 N N . THR A 1 201 ? 66.973 -36.066 -87.234 1.00 56.34 201 THR A N 1
ATOM 1630 C CA . THR A 1 201 ? 67.913 -37.195 -87.112 1.00 56.34 201 THR A CA 1
ATOM 1631 C C . THR A 1 201 ? 67.501 -38.448 -87.902 1.00 56.34 201 THR A C 1
ATOM 1633 O O . THR A 1 201 ? 68.225 -39.445 -87.867 1.00 56.34 201 THR A O 1
ATOM 1636 N N . ARG A 1 202 ? 66.395 -38.400 -88.657 1.00 49.69 202 ARG A N 1
ATOM 1637 C CA . ARG A 1 202 ? 66.015 -39.389 -89.685 1.00 49.69 202 ARG A CA 1
ATOM 1638 C C . ARG A 1 202 ? 66.192 -38.828 -91.087 1.00 49.69 202 ARG A C 1
ATOM 1640 O O . ARG A 1 202 ? 66.528 -39.645 -91.971 1.00 49.69 202 ARG A O 1
#

Sequence (202 aa):
GNRPAGSSLIPIVLKIDEKQYELCSMDNNENPLLRKLITLHNIGNMKTIIYDISFGNSKCFGQGFSVSICTNIEIESNKKYDLKILFQPDYTSDEINETLILNTNIGLMTFPIIVQIPQRVLLSCYKTIPRPSWELRTYGLCFCSFFLFIILIFTTAIYEARRLFDNYLSRAEWRDRMQMTDNKIFDLSDLSLAVQDEQKTR